Protein AF-A0A059F5U5-F1 (afdb_monomer)

Foldseek 3Di:
DDDLVNCVVVLVLVVQCVDPDHALVSVLVSCVSVVVLVVSCVSDDCQDPSNLVSCVSVVVLVVSLVRLVVDDLVDQSSLQSNLSSCVQQQNLQSSLVSLVPHDDDLVSLLSNLLSLLLLLLLQPQPDDPPDRHDPPVPDDRPPRDDCPVPDHPDPVSVLSSQVSNLSNCLAPLVSSLVSLVVCCVPDDPPSVLLNCQQVVVLVPHDLVPDDPLVNQQSCVQVVNDLDRPDSSDDHHQSDDDDRDDRQQGPNVLSVLCVVVVVVDDSVQFPSDSVSSNLSSLVSQLVCVVVVHDHDCVLCDDPDDDPSVVVNVQSPDDDPSVVVVVVVVVVVSVVVVD

Nearest PDB structures (foldseek):
  6q6h-assembly1_P  TM=3.444E-01  e=2.320E-01  Homo sapiens
  9gaw-assembly1_J  TM=3.818E-01  e=3.535E-01  Homo sapiens
  4rg9-assembly1_B  TM=3.472E-01  e=5.164E-01  Homo sapiens
  8xup-assembly1_B  TM=3.384E-01  e=8.207E-01  Escherichia coli K-12
  9gaw-assembly1_P  TM=3.984E-01  e=2.559E+00  Homo sapiens

Radius of gyration: 25.48 Å; Cα contacts (8 Å, |Δi|>4): 367; chains: 1; bounding box: 69×41×72 Å

Solvent-accessible surface area (backbone atoms only — not comparable to full-atom values): 19712 Å² total; per-residue (Å²): 131,86,50,74,67,55,32,61,75,67,67,35,38,69,63,56,67,68,47,90,87,60,57,45,64,59,46,18,52,28,26,48,77,70,66,39,41,81,63,16,60,80,36,40,59,88,91,39,70,66,40,22,50,38,30,43,74,71,67,38,37,72,61,16,50,65,47,49,71,75,48,71,71,86,40,51,73,48,23,45,53,49,14,53,40,29,44,79,67,16,29,19,59,61,15,34,63,38,44,73,73,34,92,78,45,67,72,50,50,30,52,42,33,36,23,48,15,51,30,51,32,38,64,71,45,91,70,73,68,82,92,49,65,43,59,59,93,85,59,78,81,69,89,74,84,86,61,92,83,63,85,60,90,47,67,67,54,47,50,48,26,55,52,30,45,48,48,42,32,55,78,37,45,67,62,31,51,56,50,38,57,60,48,40,77,82,36,77,54,74,45,34,43,49,44,29,53,54,74,64,44,57,89,78,42,69,67,87,81,44,51,74,70,52,46,54,35,49,36,34,70,70,69,75,40,94,74,66,99,58,87,84,55,79,57,46,55,52,47,80,89,61,101,82,62,85,60,42,30,56,67,58,51,52,48,57,37,58,81,63,68,64,80,74,63,80,88,78,59,64,92,46,80,63,49,35,43,50,53,34,49,50,54,38,50,52,28,47,76,70,74,40,92,55,67,64,66,77,75,61,67,96,67,93,46,76,63,46,58,53,49,58,69,68,69,56,75,78,74,57,49,68,57,50,60,52,54,56,57,52,56,55,56,62,70,75,104

Sequence (337 aa):
MSTLQELIKNEQHEKILELESVSDTHKCIALIKLKKYTNALKYCEPISYEAAYILYSLKKYKQALKLVNQLDNSLDKVKTLKSQILYYLGRYNEAYTFLRECNITDEHVVNLTAMKSLAELAHSTLKQIGTKFTVNKKDEMTKFKDFEGNKFEDKELEEEYFYNDSFRLLSDEKKYVDYLKHLSLKYHGIIQDQLNNVLGNFESINEETLSKSKKVTLSFNKNEAIDLKNKTHFQKGIIKKNDKYWPNNEYYCFKTAQERNYNIQSEIIPSDSNNLKLLNAFINLKRMFNNEKFTRKYFNHAGGTFLWEIVQILSLKESEFKKESIKIRELLKKIIN

Mean predicted aligned error: 14.26 Å

Secondary structure (DSSP, 8-state):
---HHHHHHTT-HHHHHH-SS--HHHHHHHHHHTT-HHHHGGGS-SSSHHHHHHHHHTT-HHHHHHHHTTS-TTSHHHHHHHHHHHHHTT-HHHHHHHHTTS---HHHHHHHHHHHHHHHHHHH-SS-STTT----TTSPPP-PPP-TT---S-HHHHHHHHHHHGGGGTT-HHHHHHHHHHHHTT--SHHHHHHHHHHT-GGGS-GGGS-HHHHHHHHHHTT--S--S-TTS--TT-----TT---S-HHHHHHHHHHTT----GGGS-S-HHHHHHHHHHHHHHHHHTT----GGGG--SS--THHHHHHHTSS-TTSHHHHHHHHHHHHHTT--

InterPro domains:
  IPR011990 Tetratricopeptide-like helical domain superfamily [G3DSA:1.25.40.10] (1-124)
  IPR011990 Tetratricopeptide-like helical domain superfamily [SSF48452] (29-113)
  IPR026270 Signal recognition particle, SRP72 subunit [PTHR14094] (2-183)
  IPR031545 Signal recognition particle subunit SRP72, TPR-like repeat [PF17004] (9-118)

Organism: NCBI:txid1288291

pLDDT: mean 73.06, std 21.2, range [30.31, 97.31]

Structure (mmCIF, N/CA/C/O backbone):
data_AF-A0A059F5U5-F1
#
_entry.id   AF-A0A059F5U5-F1
#
loop_
_atom_site.group_PDB
_atom_site.id
_atom_site.type_symbol
_atom_site.label_atom_id
_atom_site.label_alt_id
_atom_site.label_comp_id
_atom_site.label_asym_id
_atom_site.label_entity_id
_atom_site.label_seq_id
_atom_site.pdbx_PDB_ins_code
_atom_site.Cartn_x
_atom_site.Cartn_y
_atom_site.Cartn_z
_atom_site.occupancy
_atom_site.B_iso_or_equiv
_atom_site.auth_seq_id
_atom_site.auth_comp_id
_atom_site.auth_asym_id
_atom_site.auth_atom_id
_atom_site.pdbx_PDB_model_num
ATOM 1 N N . MET A 1 1 ? 18.427 14.688 -38.480 1.00 57.84 1 MET A N 1
ATOM 2 C CA . MET A 1 1 ? 17.632 13.659 -37.776 1.00 57.84 1 MET A CA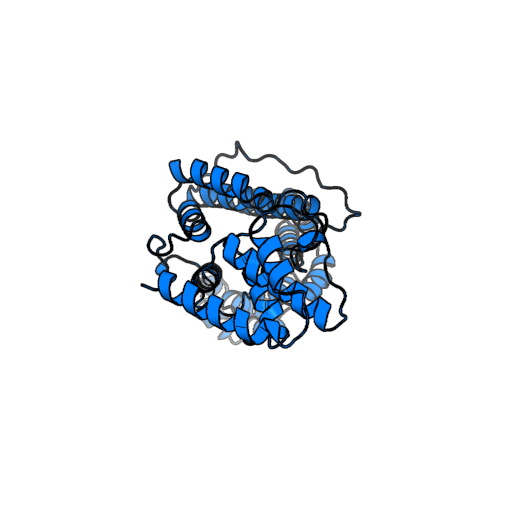 1
ATOM 3 C C . MET A 1 1 ? 18.198 13.529 -36.376 1.00 57.84 1 MET A C 1
ATOM 5 O O . MET A 1 1 ? 19.412 13.405 -36.276 1.00 57.84 1 MET A O 1
ATOM 9 N N . SER A 1 2 ? 17.375 13.615 -35.327 1.00 68.56 2 SER A N 1
ATOM 10 C CA . SER A 1 2 ? 17.858 13.371 -33.961 1.00 68.56 2 SER A CA 1
ATOM 11 C C . SER A 1 2 ? 18.268 11.912 -33.811 1.00 68.56 2 SER A C 1
ATOM 13 O O . SER A 1 2 ? 17.557 11.018 -34.271 1.00 68.56 2 SER A O 1
ATOM 15 N N . THR A 1 3 ? 19.421 11.666 -33.199 1.00 85.88 3 THR A N 1
ATOM 16 C CA . THR A 1 3 ? 19.903 10.297 -32.975 1.00 85.88 3 THR A CA 1
ATOM 17 C C . THR A 1 3 ? 19.079 9.617 -31.874 1.00 85.88 3 THR A C 1
ATOM 19 O O . THR A 1 3 ? 18.534 10.282 -30.993 1.00 85.88 3 THR A O 1
ATOM 22 N N . LEU A 1 4 ? 18.988 8.281 -31.876 1.00 86.94 4 LEU A N 1
ATOM 23 C CA . LEU A 1 4 ? 18.282 7.530 -30.822 1.00 86.94 4 LEU A CA 1
ATOM 24 C C . LEU A 1 4 ? 18.770 7.922 -29.413 1.00 86.94 4 LEU A C 1
ATOM 26 O O . LEU A 1 4 ? 17.968 8.045 -28.491 1.00 86.94 4 LEU A O 1
ATOM 30 N N . GLN A 1 5 ? 20.072 8.171 -29.258 1.00 87.19 5 GLN A N 1
ATOM 31 C CA . GLN A 1 5 ? 20.672 8.594 -27.991 1.00 87.19 5 GLN A CA 1
ATOM 32 C C . GLN A 1 5 ? 20.167 9.967 -27.527 1.00 87.19 5 GLN A C 1
ATOM 34 O O . GLN A 1 5 ? 19.875 10.136 -26.344 1.00 87.19 5 GLN A O 1
ATOM 39 N N . GLU A 1 6 ? 20.002 10.929 -28.439 1.00 90.06 6 GLU A N 1
ATOM 40 C CA . GLU A 1 6 ? 19.405 12.233 -28.121 1.00 90.06 6 GLU A CA 1
ATOM 41 C C . GLU A 1 6 ? 17.951 12.090 -27.676 1.00 90.06 6 GLU A C 1
ATOM 43 O O . GLU A 1 6 ? 17.544 12.709 -26.695 1.00 90.06 6 GLU A O 1
ATOM 48 N N . LEU A 1 7 ? 17.170 11.246 -28.357 1.00 90.25 7 LEU A N 1
ATOM 49 C CA . LEU A 1 7 ? 15.772 11.017 -27.989 1.00 90.25 7 LEU A CA 1
ATOM 50 C C . LEU A 1 7 ? 15.644 10.355 -26.612 1.00 90.25 7 LEU A C 1
ATOM 52 O O . LEU A 1 7 ? 14.764 10.734 -25.842 1.00 90.25 7 LEU A O 1
ATOM 56 N N . ILE A 1 8 ? 16.527 9.404 -26.282 1.00 89.06 8 ILE A N 1
ATOM 57 C CA . ILE A 1 8 ? 16.584 8.775 -24.953 1.00 89.06 8 ILE A CA 1
ATOM 58 C C . ILE A 1 8 ? 16.936 9.814 -23.889 1.00 89.06 8 ILE A C 1
ATOM 60 O O . ILE A 1 8 ? 16.247 9.899 -22.875 1.00 89.06 8 ILE A O 1
ATOM 64 N N . LYS A 1 9 ? 17.975 10.624 -24.129 1.00 91.00 9 LYS A N 1
ATOM 65 C CA . LYS A 1 9 ? 18.431 11.658 -23.191 1.00 91.00 9 LYS A CA 1
ATOM 66 C C . LYS A 1 9 ? 17.360 12.718 -22.926 1.00 91.00 9 LYS A C 1
ATOM 68 O O . LYS A 1 9 ? 17.243 13.193 -21.804 1.00 91.00 9 LYS A O 1
ATOM 73 N N . ASN A 1 10 ? 16.581 13.063 -23.948 1.00 91.81 10 ASN A N 1
ATOM 74 C CA . ASN A 1 10 ? 15.518 14.063 -23.867 1.00 91.81 10 ASN A CA 1
ATOM 75 C C . ASN A 1 10 ? 14.151 13.469 -23.475 1.00 91.81 10 ASN A C 1
ATOM 77 O O . ASN A 1 10 ? 13.142 14.158 -23.603 1.00 91.81 10 ASN A O 1
ATOM 81 N N . GLU A 1 11 ? 14.099 12.192 -23.076 1.00 89.75 11 GLU A N 1
ATOM 82 C CA . GLU A 1 11 ? 12.872 11.466 -22.706 1.00 89.75 11 GLU A CA 1
ATOM 83 C C . GLU A 1 11 ? 11.758 11.522 -23.776 1.00 89.75 11 GLU A C 1
ATOM 85 O O . GLU A 1 11 ? 10.563 11.430 -23.491 1.00 89.75 11 GLU A O 1
ATOM 90 N N . GLN A 1 12 ? 12.136 11.631 -25.055 1.00 92.31 12 GLN A N 1
ATOM 91 C CA . GLN A 1 12 ? 11.211 11.751 -26.188 1.00 92.31 12 GLN A CA 1
ATOM 92 C C . GLN A 1 12 ? 10.692 10.377 -26.633 1.00 92.31 12 GLN A C 1
ATOM 94 O O . GLN A 1 12 ? 10.888 9.945 -27.768 1.00 92.31 12 GLN A O 1
ATOM 99 N N . HIS A 1 13 ? 10.023 9.673 -25.719 1.00 93.38 13 HIS A N 1
ATOM 100 C CA . HIS A 1 13 ? 9.619 8.277 -25.896 1.00 93.38 13 HIS A CA 1
ATOM 101 C C . HIS A 1 13 ? 8.641 8.040 -27.053 1.00 93.38 13 HIS A C 1
ATOM 103 O O . HIS A 1 13 ? 8.685 6.973 -27.655 1.00 93.38 13 HIS A O 1
ATOM 109 N N . GLU A 1 14 ? 7.791 9.009 -27.402 1.00 93.12 14 GLU A N 1
ATOM 110 C CA . GLU A 1 14 ? 6.902 8.889 -28.569 1.00 93.12 14 GLU A CA 1
ATOM 111 C C . GLU A 1 14 ? 7.698 8.885 -29.876 1.00 93.12 14 GLU A C 1
ATOM 113 O O . GLU A 1 14 ? 7.535 7.975 -30.684 1.00 93.12 14 GLU A O 1
ATOM 118 N N . LYS A 1 15 ? 8.660 9.804 -30.016 1.00 91.25 15 LYS A N 1
ATOM 119 C CA . LYS A 1 15 ? 9.534 9.885 -31.195 1.00 91.25 15 LYS A CA 1
ATOM 120 C C . LYS A 1 15 ? 10.426 8.658 -31.354 1.00 91.25 15 LYS A C 1
ATOM 122 O O . LYS A 1 15 ? 10.722 8.260 -32.473 1.00 91.25 15 LYS A O 1
ATOM 127 N N . ILE A 1 16 ? 10.835 8.023 -30.250 1.00 90.38 16 ILE A N 1
ATOM 128 C CA . ILE A 1 16 ? 11.574 6.749 -30.306 1.00 90.38 16 ILE A CA 1
ATOM 129 C C . ILE A 1 16 ? 10.744 5.673 -31.020 1.00 90.38 16 ILE A C 1
ATOM 131 O O . ILE A 1 16 ? 11.310 4.874 -31.757 1.00 90.38 16 ILE A O 1
ATOM 135 N N . LEU A 1 17 ? 9.419 5.652 -30.831 1.00 90.88 17 LEU A N 1
ATOM 136 C CA . LEU A 1 17 ? 8.531 4.670 -31.467 1.00 90.88 17 LEU A CA 1
ATOM 137 C C . LEU A 1 17 ? 8.277 4.946 -32.954 1.00 90.88 17 LEU A C 1
ATOM 139 O O . LEU A 1 17 ? 7.855 4.034 -33.660 1.00 90.88 17 LEU A O 1
ATOM 143 N N . GLU A 1 18 ? 8.528 6.171 -33.412 1.00 90.31 18 GLU A N 1
ATOM 144 C CA . GLU A 1 18 ? 8.380 6.597 -34.810 1.00 90.31 18 GLU A CA 1
ATOM 145 C C . GLU A 1 18 ? 9.622 6.285 -35.660 1.00 90.31 18 GLU A C 1
ATOM 147 O O . GLU A 1 18 ? 9.562 6.347 -36.886 1.00 90.31 18 GLU A O 1
ATOM 152 N N . LEU A 1 19 ? 10.750 5.933 -35.034 1.00 88.06 19 LEU A N 1
ATOM 153 C CA . LEU A 1 19 ? 11.959 5.547 -35.756 1.00 88.06 19 LEU A CA 1
ATOM 154 C C . LEU A 1 19 ? 11.752 4.218 -36.495 1.00 88.06 19 LEU A C 1
ATOM 156 O O . LEU A 1 19 ? 11.435 3.196 -35.884 1.00 88.06 19 LEU A O 1
ATOM 160 N N . GLU A 1 20 ? 12.028 4.208 -37.802 1.00 80.50 20 GLU A N 1
ATOM 161 C CA . GLU A 1 20 ? 11.906 3.009 -38.647 1.00 80.50 20 GLU A CA 1
ATOM 162 C C . GLU A 1 20 ? 12.816 1.859 -38.179 1.00 80.50 20 GLU A C 1
ATOM 164 O O . GLU A 1 20 ? 12.447 0.689 -38.259 1.00 80.50 20 GLU A O 1
ATOM 169 N N . SER A 1 21 ? 13.997 2.189 -37.646 1.00 81.06 21 SER A N 1
ATOM 170 C CA . SER A 1 21 ? 15.057 1.234 -37.291 1.00 81.06 21 SER A CA 1
ATOM 171 C C . SER A 1 21 ? 15.437 1.323 -35.809 1.00 81.06 21 SER A C 1
ATOM 173 O O . SER A 1 21 ? 16.518 1.793 -35.458 1.00 81.06 21 SER A O 1
ATOM 175 N N . VAL A 1 22 ? 14.546 0.891 -34.915 1.00 87.94 22 VAL A N 1
ATOM 176 C CA . VAL A 1 22 ? 14.804 0.847 -33.464 1.00 87.94 22 VAL A CA 1
ATOM 177 C C . VAL A 1 22 ? 14.599 -0.566 -32.917 1.00 87.94 22 VAL A C 1
ATOM 179 O O . VAL A 1 22 ? 13.650 -1.254 -33.297 1.00 87.94 22 VAL A O 1
ATOM 182 N N . SER A 1 23 ? 15.503 -1.012 -32.039 1.00 89.38 23 SER A N 1
ATOM 183 C CA . SER A 1 23 ? 15.436 -2.362 -31.473 1.00 89.38 23 SER A CA 1
ATOM 184 C C . SER A 1 23 ? 14.222 -2.541 -30.561 1.00 89.38 23 SER A C 1
ATOM 186 O O . SER A 1 23 ? 13.742 -1.590 -29.934 1.00 89.38 23 SER A O 1
ATOM 188 N N . ASP A 1 24 ? 13.758 -3.783 -30.439 1.00 90.75 24 ASP A N 1
ATOM 189 C CA . ASP A 1 24 ? 12.597 -4.124 -29.615 1.00 90.75 24 ASP A CA 1
ATOM 190 C C . ASP A 1 24 ? 12.790 -3.741 -28.143 1.00 90.75 24 ASP A C 1
ATOM 192 O O . ASP A 1 24 ? 11.869 -3.212 -27.523 1.00 90.75 24 ASP A O 1
ATOM 196 N N . THR A 1 25 ? 14.009 -3.860 -27.608 1.00 90.06 25 THR A N 1
ATOM 197 C CA . THR A 1 25 ? 14.354 -3.405 -26.253 1.00 90.06 25 THR A CA 1
ATOM 198 C C . THR A 1 25 ? 14.040 -1.920 -26.051 1.00 90.06 25 THR A C 1
ATOM 200 O O . THR A 1 25 ? 13.385 -1.544 -25.078 1.00 90.06 25 THR A O 1
ATOM 203 N N . HIS A 1 26 ? 14.446 -1.058 -26.989 1.00 91.56 26 HIS A N 1
ATOM 204 C CA . HIS A 1 26 ? 14.193 0.381 -26.897 1.00 91.56 26 HIS A CA 1
ATOM 205 C C . HIS A 1 26 ? 12.706 0.709 -27.092 1.00 91.56 26 HIS A C 1
ATOM 207 O O . HIS A 1 26 ? 12.178 1.558 -26.368 1.00 91.56 26 HIS A O 1
ATOM 213 N N . LYS A 1 27 ? 11.999 -0.003 -27.987 1.00 92.88 27 LYS A N 1
ATOM 214 C CA . LYS A 1 27 ? 10.532 0.113 -28.125 1.00 92.88 27 LYS A CA 1
ATOM 215 C C . LYS A 1 27 ? 9.822 -0.268 -26.829 1.00 92.88 27 LYS A C 1
ATOM 217 O O . LYS A 1 27 ? 8.928 0.449 -26.381 1.00 92.88 27 LYS A O 1
ATOM 222 N N . CYS A 1 28 ? 10.233 -1.371 -26.207 1.00 94.94 28 CYS A N 1
ATOM 223 C CA . CYS A 1 28 ? 9.693 -1.849 -24.942 1.00 94.94 28 CYS A CA 1
ATOM 224 C C . CYS A 1 28 ? 9.868 -0.797 -23.840 1.00 94.94 28 CYS A C 1
ATOM 226 O O . CYS A 1 28 ? 8.887 -0.416 -23.199 1.00 94.94 28 CYS A O 1
ATOM 228 N N . ILE A 1 29 ? 11.083 -0.269 -23.662 1.00 93.56 29 ILE A N 1
ATOM 229 C CA . ILE A 1 29 ? 11.376 0.758 -22.651 1.00 93.56 29 ILE A CA 1
ATOM 230 C C . ILE A 1 29 ? 10.559 2.033 -22.903 1.00 93.56 29 ILE A C 1
ATOM 232 O O . ILE A 1 29 ? 9.936 2.551 -21.974 1.00 93.56 29 ILE A O 1
ATOM 236 N N . ALA A 1 30 ? 10.491 2.514 -24.148 1.00 94.00 30 ALA A N 1
ATOM 237 C CA . ALA A 1 30 ? 9.686 3.683 -24.503 1.00 94.00 30 ALA A CA 1
ATOM 238 C C . ALA A 1 30 ? 8.193 3.466 -24.187 1.00 94.00 30 ALA A C 1
ATOM 240 O O . ALA A 1 30 ? 7.554 4.314 -23.562 1.00 94.00 30 ALA A O 1
ATOM 241 N N . LEU A 1 31 ? 7.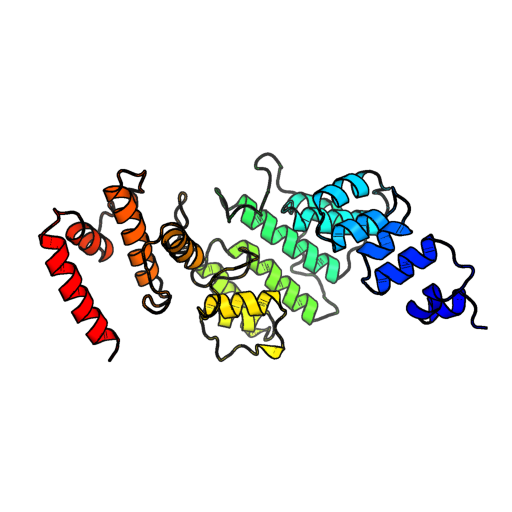638 2.297 -24.526 1.00 95.75 31 LEU A N 1
ATOM 242 C CA . LEU A 1 31 ? 6.249 1.949 -24.209 1.00 95.75 31 LEU A CA 1
ATOM 243 C C . LEU A 1 31 ? 5.994 1.839 -22.699 1.00 95.75 31 LEU A C 1
ATOM 245 O O . LEU A 1 31 ? 4.929 2.258 -22.242 1.00 95.75 31 LEU A O 1
ATOM 249 N N . ILE A 1 32 ? 6.949 1.319 -21.918 1.00 94.38 32 ILE A N 1
ATOM 250 C CA . ILE A 1 32 ? 6.876 1.296 -20.448 1.00 94.38 32 ILE A CA 1
ATOM 251 C C . ILE A 1 32 ? 6.802 2.722 -19.896 1.00 94.38 32 ILE A C 1
ATOM 253 O O . ILE A 1 32 ? 5.936 3.009 -19.068 1.00 94.38 32 ILE A O 1
ATOM 257 N N . LYS A 1 33 ? 7.671 3.622 -20.369 1.00 93.44 33 LYS A N 1
ATOM 258 C CA . LYS A 1 33 ? 7.713 5.024 -19.927 1.00 93.44 33 LYS A CA 1
ATOM 259 C C . LYS A 1 33 ? 6.433 5.783 -20.282 1.00 93.44 33 LYS A C 1
ATOM 261 O O . LYS A 1 33 ? 5.931 6.552 -19.468 1.00 93.44 33 LYS A O 1
ATOM 266 N N . LEU A 1 34 ? 5.826 5.460 -21.424 1.00 93.69 34 LEU A N 1
ATOM 267 C CA . LEU A 1 34 ? 4.503 5.949 -21.830 1.00 93.69 34 LEU A CA 1
ATOM 268 C C . LEU A 1 34 ? 3.330 5.240 -21.124 1.00 93.69 34 LEU A C 1
ATOM 270 O O . LEU A 1 34 ? 2.173 5.486 -21.461 1.00 93.69 34 LEU A O 1
ATOM 274 N N . LYS A 1 35 ? 3.597 4.334 -20.172 1.00 94.44 35 LYS A N 1
ATOM 275 C CA . LYS A 1 35 ? 2.595 3.530 -19.443 1.00 94.44 35 LYS A CA 1
ATOM 276 C C . LYS A 1 35 ? 1.709 2.663 -20.358 1.00 94.44 35 LYS A C 1
ATOM 278 O O . LYS A 1 35 ? 0.638 2.207 -19.957 1.00 94.44 35 LYS A O 1
ATOM 283 N N . LYS A 1 36 ? 2.164 2.367 -21.583 1.00 95.75 36 LYS A N 1
ATOM 284 C CA . LYS A 1 36 ? 1.494 1.509 -22.581 1.00 95.75 36 LYS A CA 1
ATOM 285 C C . LYS A 1 36 ? 1.890 0.036 -22.387 1.00 95.75 36 LYS A C 1
ATOM 287 O O . LYS A 1 36 ? 2.363 -0.631 -23.306 1.00 95.75 36 LYS A O 1
ATOM 292 N N . TYR A 1 37 ? 1.679 -0.487 -21.179 1.00 94.38 37 TYR A N 1
ATOM 293 C CA . TYR A 1 37 ? 2.187 -1.789 -20.718 1.00 94.38 37 TYR A CA 1
ATOM 294 C C . TYR A 1 37 ? 1.769 -2.993 -21.580 1.00 94.38 37 TYR A C 1
ATOM 296 O O . TYR A 1 37 ? 2.591 -3.854 -21.880 1.00 94.38 37 TYR A O 1
ATOM 304 N N . THR A 1 38 ? 0.511 -3.052 -22.028 1.00 94.44 38 THR A N 1
ATOM 305 C CA . THR A 1 38 ? 0.027 -4.153 -22.884 1.00 94.44 38 THR A CA 1
ATOM 306 C C . THR A 1 38 ? 0.741 -4.183 -24.237 1.00 94.44 38 THR A C 1
ATOM 308 O O . THR A 1 38 ? 0.993 -5.258 -24.774 1.00 94.44 38 THR A O 1
ATOM 311 N N . ASN A 1 39 ? 1.103 -3.015 -24.777 1.00 94.06 39 ASN A N 1
ATOM 312 C CA . ASN A 1 39 ? 1.863 -2.925 -26.022 1.00 94.06 39 ASN A CA 1
ATOM 313 C C . ASN A 1 39 ? 3.337 -3.263 -25.794 1.00 94.06 39 ASN A C 1
ATOM 315 O O . ASN A 1 39 ? 3.928 -3.936 -26.631 1.00 94.06 39 ASN A O 1
ATOM 319 N N . ALA A 1 40 ? 3.907 -2.846 -24.657 1.00 94.81 40 ALA A N 1
ATOM 320 C CA . ALA A 1 40 ? 5.297 -3.134 -24.309 1.00 94.81 40 ALA A CA 1
ATOM 321 C C . ALA A 1 40 ? 5.592 -4.643 -24.273 1.00 94.81 40 ALA A C 1
ATOM 323 O O . ALA A 1 40 ? 6.637 -5.061 -24.756 1.00 94.81 40 ALA A O 1
ATOM 324 N N . LEU A 1 41 ? 4.644 -5.469 -23.801 1.00 92.06 41 LEU A N 1
ATOM 325 C CA . LEU A 1 41 ? 4.792 -6.934 -23.767 1.00 92.06 41 LEU A CA 1
ATOM 326 C C . LEU A 1 41 ? 5.125 -7.562 -25.126 1.00 92.06 41 LEU A C 1
ATOM 328 O O . LEU A 1 41 ? 5.753 -8.612 -25.150 1.00 92.06 41 LEU A O 1
ATOM 332 N N . LYS A 1 42 ? 4.712 -6.945 -26.240 1.00 92.75 42 LYS A N 1
ATOM 333 C CA . LYS A 1 42 ? 4.967 -7.473 -27.591 1.00 92.75 42 LYS A CA 1
ATOM 334 C C . LYS A 1 42 ? 6.439 -7.388 -27.997 1.00 92.75 42 LYS A C 1
ATOM 336 O O . LYS A 1 42 ? 6.860 -8.145 -28.858 1.00 92.75 42 LYS A O 1
ATOM 341 N N . TYR A 1 43 ? 7.181 -6.466 -27.388 1.00 93.62 43 TYR A N 1
ATOM 342 C CA . TYR A 1 43 ? 8.579 -6.158 -27.705 1.00 93.62 43 TYR A CA 1
ATOM 343 C C . TYR A 1 43 ? 9.528 -6.536 -26.562 1.00 93.62 43 TYR A C 1
ATOM 345 O O . TYR A 1 43 ? 10.707 -6.202 -26.584 1.00 93.62 43 TYR A O 1
ATOM 353 N N . CYS A 1 44 ? 8.999 -7.159 -25.510 1.00 93.25 44 CYS A N 1
ATOM 354 C CA . CYS A 1 44 ? 9.745 -7.445 -24.301 1.00 93.25 44 CYS A CA 1
ATOM 355 C C . CYS A 1 44 ? 10.357 -8.844 -24.363 1.00 93.25 44 CYS A C 1
ATOM 357 O O . CYS A 1 44 ? 9.679 -9.807 -24.723 1.00 93.25 44 CYS A O 1
ATOM 359 N N . GLU A 1 45 ? 11.618 -8.972 -23.953 1.00 92.50 45 GLU A N 1
ATOM 360 C CA . GLU A 1 45 ? 12.252 -10.278 -23.802 1.00 92.50 45 GLU A CA 1
ATOM 361 C C . GLU A 1 45 ? 11.531 -11.109 -22.723 1.00 92.50 45 GLU A C 1
ATOM 363 O O . GLU A 1 45 ? 11.276 -10.588 -21.629 1.00 92.50 45 GLU A O 1
ATOM 368 N N . PRO A 1 46 ? 11.217 -12.399 -22.976 1.00 89.12 46 PRO A N 1
ATOM 369 C CA . PRO A 1 46 ? 10.363 -13.193 -22.090 1.00 89.12 46 PRO A CA 1
ATOM 370 C C . PRO A 1 46 ? 10.842 -13.313 -20.638 1.00 89.12 46 PRO A C 1
ATOM 372 O O . PRO A 1 46 ? 10.008 -13.338 -19.733 1.00 89.12 46 PRO A O 1
ATOM 375 N N . ILE A 1 47 ? 12.158 -13.391 -20.406 1.00 93.44 47 ILE A N 1
ATOM 376 C CA . ILE A 1 47 ? 12.775 -13.502 -19.074 1.00 93.44 47 ILE A CA 1
ATOM 377 C C . ILE A 1 47 ? 13.659 -12.278 -18.839 1.00 93.44 47 ILE A C 1
ATOM 379 O O . ILE A 1 47 ? 14.878 -12.334 -18.948 1.00 93.44 47 ILE A O 1
ATOM 383 N N . SER A 1 48 ? 13.015 -11.154 -18.535 1.00 95.00 48 SER A N 1
ATOM 384 C CA . SER A 1 48 ? 13.674 -9.866 -18.314 1.00 95.00 48 SER A CA 1
ATOM 385 C C . SER A 1 48 ? 13.075 -9.116 -17.125 1.00 95.00 48 SER A C 1
ATOM 387 O O . SER A 1 48 ? 11.971 -9.416 -16.649 1.00 95.00 48 SER A O 1
ATOM 389 N N . TYR A 1 49 ? 13.809 -8.109 -16.648 1.00 95.94 49 TYR A N 1
ATOM 390 C CA . TYR A 1 49 ? 13.316 -7.182 -15.631 1.00 95.94 49 TYR A CA 1
ATOM 391 C C . TYR A 1 49 ? 12.068 -6.441 -16.125 1.00 95.94 49 TYR A C 1
ATOM 393 O O . TYR A 1 49 ? 11.072 -6.348 -15.409 1.00 95.94 49 TYR A O 1
ATOM 401 N N . GLU A 1 50 ? 12.101 -5.972 -17.370 1.00 96.44 50 GLU A N 1
ATOM 402 C CA . GLU A 1 50 ? 11.029 -5.249 -18.042 1.00 96.44 50 GLU A CA 1
ATOM 403 C C . GLU A 1 50 ? 9.754 -6.093 -18.091 1.00 96.44 50 GLU A C 1
ATOM 405 O O . GLU A 1 50 ? 8.685 -5.600 -17.731 1.00 96.44 50 GLU A O 1
ATOM 410 N N . ALA A 1 51 ? 9.852 -7.381 -18.433 1.00 96.62 51 ALA A N 1
ATOM 411 C CA . ALA A 1 51 ? 8.701 -8.279 -18.464 1.00 96.62 51 ALA A CA 1
ATOM 412 C C . ALA A 1 51 ? 8.078 -8.436 -17.068 1.00 96.62 51 ALA A C 1
ATOM 414 O O . ALA A 1 51 ? 6.854 -8.345 -16.913 1.00 96.62 51 ALA A O 1
ATOM 415 N N . ALA A 1 52 ? 8.904 -8.605 -16.030 1.00 96.88 52 ALA A N 1
ATOM 416 C CA . ALA A 1 52 ? 8.428 -8.701 -14.650 1.00 96.88 52 ALA A CA 1
ATOM 417 C C . ALA A 1 52 ? 7.776 -7.387 -14.187 1.00 96.88 52 ALA A C 1
ATOM 419 O O . ALA A 1 52 ? 6.696 -7.408 -13.587 1.00 96.88 52 ALA A O 1
ATOM 420 N N . TYR A 1 53 ? 8.383 -6.248 -14.523 1.00 97.00 53 TYR A N 1
ATOM 421 C CA . TYR A 1 53 ? 7.878 -4.914 -14.207 1.00 97.00 53 TYR A CA 1
ATOM 422 C C . TYR A 1 53 ? 6.554 -4.604 -14.921 1.00 97.00 53 TYR A C 1
ATOM 424 O O . TYR A 1 53 ? 5.624 -4.056 -14.319 1.00 97.00 53 TYR A O 1
ATOM 432 N N . ILE A 1 54 ? 6.418 -4.999 -16.189 1.00 97.25 54 ILE A N 1
ATOM 433 C CA . ILE A 1 54 ? 5.178 -4.852 -16.952 1.00 97.25 54 ILE A CA 1
ATOM 434 C C . ILE A 1 54 ? 4.061 -5.699 -16.326 1.00 97.25 54 ILE A C 1
ATOM 436 O O . ILE A 1 54 ? 2.958 -5.195 -16.101 1.00 97.25 54 ILE A O 1
ATOM 440 N N . LEU A 1 55 ? 4.331 -6.968 -15.995 1.00 96.62 55 LEU A N 1
ATOM 441 C CA . LEU A 1 55 ? 3.355 -7.836 -15.325 1.00 96.62 55 LEU A CA 1
ATOM 442 C C . LEU A 1 55 ? 2.922 -7.260 -13.970 1.00 96.62 55 LEU A C 1
ATOM 444 O O . LEU A 1 55 ? 1.730 -7.277 -13.647 1.00 96.62 55 LEU A O 1
ATOM 448 N N . TYR A 1 56 ? 3.867 -6.719 -13.200 1.00 96.00 56 TYR A N 1
ATOM 449 C CA . TYR A 1 56 ? 3.598 -6.002 -11.955 1.00 96.00 56 TYR A CA 1
ATOM 450 C C . TYR A 1 56 ? 2.686 -4.783 -12.179 1.00 96.00 56 TYR A C 1
ATOM 452 O O . TYR A 1 56 ? 1.658 -4.659 -11.511 1.00 96.00 56 TYR A O 1
ATOM 460 N N . SER A 1 57 ? 2.992 -3.944 -13.172 1.00 93.81 57 SER A N 1
ATOM 461 C CA . SER A 1 57 ? 2.214 -2.741 -13.517 1.00 93.81 57 SER A CA 1
ATOM 462 C C . SER A 1 57 ? 0.790 -3.071 -13.983 1.00 93.81 57 SER A C 1
ATOM 464 O O . SER A 1 57 ? -0.159 -2.342 -13.697 1.00 93.81 57 SER A O 1
ATOM 466 N N . LEU A 1 58 ? 0.610 -4.227 -14.628 1.00 92.31 58 LEU A N 1
ATOM 467 C CA . LEU A 1 58 ? -0.692 -4.789 -15.004 1.00 92.31 58 LEU A CA 1
ATOM 468 C C . LEU A 1 58 ? -1.409 -5.512 -13.847 1.00 92.31 58 LEU A C 1
ATOM 470 O O . LEU A 1 58 ? -2.430 -6.164 -14.069 1.00 92.31 58 LEU A O 1
ATOM 474 N N . LYS A 1 59 ? -0.893 -5.420 -12.613 1.00 91.19 59 LYS A N 1
ATOM 475 C CA . LYS A 1 59 ? -1.424 -6.064 -11.397 1.00 91.19 59 LYS A CA 1
ATOM 476 C C . LYS A 1 59 ? -1.463 -7.598 -11.463 1.00 91.19 59 LYS A C 1
ATOM 478 O O . LYS A 1 59 ? -2.171 -8.245 -10.689 1.00 91.19 59 LYS A O 1
ATOM 483 N N . LYS A 1 60 ? -0.672 -8.218 -12.348 1.00 93.75 60 LYS A N 1
ATOM 484 C CA . LYS A 1 60 ? -0.524 -9.680 -12.480 1.00 93.75 60 LYS A CA 1
ATOM 485 C C . LYS A 1 60 ? 0.552 -10.209 -11.522 1.00 93.75 60 LYS A C 1
ATOM 487 O O . LYS A 1 60 ? 1.479 -10.910 -11.926 1.00 93.75 60 LYS A O 1
ATOM 492 N N . TYR A 1 61 ? 0.421 -9.896 -10.232 1.00 92.12 61 TYR A N 1
ATOM 493 C CA . TYR A 1 61 ? 1.486 -10.067 -9.232 1.00 92.12 61 TYR A CA 1
ATOM 494 C C . TYR A 1 61 ? 2.021 -11.502 -9.098 1.00 92.12 61 TYR A C 1
ATOM 496 O O . TYR A 1 61 ? 3.223 -11.693 -8.960 1.00 92.12 61 TYR A O 1
ATOM 504 N N . LYS A 1 62 ? 1.167 -12.532 -9.201 1.00 93.44 62 LYS A N 1
ATOM 505 C CA . LYS A 1 62 ? 1.616 -13.940 -9.147 1.00 93.44 62 LYS A CA 1
ATOM 506 C C . LYS A 1 62 ? 2.515 -14.319 -10.330 1.00 93.44 62 LYS A C 1
ATOM 508 O O . LYS A 1 62 ? 3.484 -15.051 -10.153 1.00 93.44 62 LYS A O 1
ATOM 513 N N . GLN A 1 63 ? 2.197 -13.824 -11.528 1.00 96.00 63 GLN A N 1
ATOM 514 C CA . GLN A 1 63 ? 3.003 -14.066 -12.729 1.00 96.00 63 GLN A CA 1
ATOM 515 C C . GLN A 1 63 ? 4.314 -13.280 -12.656 1.00 96.00 63 GLN A C 1
ATOM 517 O O . GLN A 1 63 ? 5.373 -13.847 -12.906 1.00 96.00 63 GLN A O 1
ATOM 522 N N . ALA A 1 64 ? 4.246 -12.017 -12.221 1.00 97.25 64 ALA A N 1
ATOM 523 C CA . ALA A 1 64 ? 5.425 -11.192 -11.975 1.00 97.25 64 ALA A CA 1
ATOM 524 C C . ALA A 1 64 ? 6.377 -11.854 -10.963 1.00 97.25 64 ALA A C 1
ATOM 526 O O . ALA A 1 64 ? 7.576 -11.909 -11.207 1.00 97.25 64 ALA A O 1
ATOM 527 N N . LEU A 1 65 ? 5.848 -12.439 -9.878 1.00 95.81 65 LEU A N 1
ATOM 528 C CA . LEU A 1 65 ? 6.653 -13.150 -8.882 1.00 95.81 65 LEU A CA 1
ATOM 529 C C . LEU A 1 65 ? 7.358 -14.384 -9.468 1.00 95.81 65 LEU A C 1
ATOM 531 O O . LEU A 1 65 ? 8.531 -14.617 -9.188 1.00 95.81 65 LEU A O 1
ATOM 535 N N . LYS A 1 66 ? 6.658 -15.179 -10.291 1.00 97.19 66 LYS A N 1
ATOM 536 C CA . LYS A 1 66 ? 7.265 -16.340 -10.966 1.00 97.19 66 LYS A CA 1
ATOM 537 C C . LYS A 1 66 ? 8.443 -15.914 -11.844 1.00 97.19 66 LYS A C 1
ATOM 539 O O . LYS A 1 66 ? 9.431 -16.640 -11.921 1.00 97.19 66 LYS A O 1
ATOM 544 N N . LEU A 1 67 ? 8.319 -14.766 -12.505 1.00 96.94 67 LEU A N 1
ATOM 545 C CA . LEU A 1 67 ? 9.336 -14.263 -13.415 1.00 96.94 67 LEU A CA 1
ATOM 546 C C . LEU A 1 67 ? 10.514 -13.619 -12.680 1.00 96.94 67 LEU A C 1
ATOM 548 O O . LEU A 1 67 ? 11.652 -13.981 -12.942 1.00 96.94 67 LEU A O 1
ATOM 552 N N . VAL A 1 68 ? 10.252 -12.739 -11.708 1.00 97.19 68 VAL A N 1
ATOM 553 C CA . VAL A 1 68 ? 11.308 -12.052 -10.942 1.00 97.19 68 VAL A CA 1
ATOM 554 C C . VAL A 1 68 ? 12.191 -13.038 -10.168 1.00 97.19 68 VAL A C 1
ATOM 556 O O . VAL A 1 68 ? 13.373 -12.788 -9.982 1.00 97.19 68 VAL A O 1
ATOM 559 N N . ASN A 1 69 ? 11.652 -14.197 -9.771 1.00 96.50 69 ASN A N 1
ATOM 560 C CA . ASN A 1 69 ? 12.424 -15.262 -9.124 1.00 96.50 69 ASN A CA 1
ATOM 561 C C . ASN A 1 69 ? 13.453 -15.945 -10.039 1.00 96.50 69 ASN A C 1
ATOM 563 O O . ASN A 1 69 ? 14.314 -16.649 -9.522 1.00 96.50 69 ASN A O 1
ATOM 567 N N . GLN A 1 70 ? 13.355 -15.767 -11.359 1.00 96.62 70 GLN A N 1
ATOM 568 C CA . GLN A 1 70 ? 14.323 -16.279 -12.336 1.00 96.62 70 GLN A CA 1
ATOM 569 C C . GLN A 1 70 ? 15.421 -15.256 -12.660 1.00 96.62 70 GLN A C 1
ATOM 571 O O . GLN A 1 70 ? 16.357 -15.582 -13.381 1.00 96.62 70 GLN A O 1
ATOM 576 N N . LEU A 1 71 ? 15.297 -14.023 -12.162 1.00 96.25 71 LEU A N 1
ATOM 577 C CA . LEU A 1 71 ? 16.267 -12.957 -12.385 1.00 96.25 71 LEU A CA 1
ATOM 578 C C . LEU A 1 71 ? 17.363 -12.980 -11.313 1.00 96.25 71 LEU A C 1
ATOM 580 O O . LEU A 1 71 ? 17.189 -13.542 -10.228 1.00 96.25 71 LEU A O 1
ATOM 584 N N . ASP A 1 72 ? 18.478 -12.318 -11.614 1.00 93.00 72 ASP A N 1
ATOM 585 C CA . ASP A 1 72 ? 19.583 -12.151 -10.676 1.00 93.00 72 ASP A CA 1
ATOM 586 C C . ASP A 1 72 ? 19.160 -11.300 -9.464 1.00 93.00 72 ASP A C 1
ATOM 588 O O . ASP A 1 72 ? 18.988 -10.082 -9.553 1.00 93.00 72 ASP A O 1
ATOM 592 N N . ASN A 1 73 ? 18.999 -11.962 -8.315 1.00 89.25 73 ASN A N 1
ATOM 593 C CA . ASN A 1 73 ? 18.626 -11.329 -7.051 1.00 89.25 73 ASN A CA 1
ATOM 594 C C . ASN A 1 73 ? 19.793 -10.576 -6.388 1.00 89.25 73 ASN A C 1
ATOM 596 O O . ASN A 1 73 ? 19.590 -10.037 -5.305 1.00 89.25 73 ASN A O 1
ATOM 600 N N . SER A 1 74 ? 20.991 -10.525 -6.982 1.00 89.81 74 SER A N 1
ATOM 601 C CA . SER A 1 74 ? 22.079 -9.666 -6.494 1.00 89.81 74 SER A CA 1
ATOM 602 C C . SER A 1 74 ? 21.835 -8.180 -6.790 1.00 89.81 74 SER A C 1
ATOM 604 O O . SER A 1 74 ? 22.328 -7.318 -6.067 1.00 89.81 74 SER A O 1
ATOM 606 N N . LEU A 1 75 ? 21.028 -7.875 -7.813 1.00 93.31 75 LEU A N 1
ATOM 607 C CA . LEU A 1 75 ? 20.760 -6.513 -8.268 1.00 93.31 75 LEU A CA 1
ATOM 608 C C . LEU A 1 75 ? 19.669 -5.830 -7.426 1.00 93.31 75 LEU A C 1
ATOM 610 O O . LEU A 1 75 ? 18.530 -6.303 -7.388 1.00 93.31 75 LEU A O 1
ATOM 614 N N . ASP A 1 76 ? 19.964 -4.651 -6.865 1.00 93.88 76 ASP A N 1
ATOM 615 C CA . ASP A 1 76 ? 19.012 -3.856 -6.062 1.00 93.88 76 ASP A CA 1
ATOM 616 C C . ASP A 1 76 ? 17.676 -3.634 -6.784 1.00 93.88 76 ASP A C 1
ATOM 618 O O . ASP A 1 76 ? 16.613 -3.868 -6.215 1.00 93.88 76 ASP A O 1
ATOM 622 N N . LYS A 1 77 ? 17.692 -3.297 -8.084 1.00 94.19 77 LYS A N 1
ATOM 623 C CA . LYS A 1 77 ? 16.453 -3.104 -8.865 1.00 94.19 77 LYS A CA 1
ATOM 624 C C . LYS A 1 77 ? 15.545 -4.342 -8.866 1.00 94.19 77 LYS A C 1
ATOM 626 O O . LYS A 1 77 ? 14.320 -4.207 -8.852 1.00 94.19 77 LYS A O 1
ATOM 631 N N . VAL A 1 78 ? 16.131 -5.543 -8.878 1.00 96.38 78 VAL A N 1
ATOM 632 C CA . VAL A 1 78 ? 15.400 -6.819 -8.859 1.00 96.38 78 VAL A CA 1
ATOM 633 C C . VAL A 1 78 ? 14.854 -7.078 -7.457 1.00 96.38 78 VAL A C 1
ATOM 635 O O . VAL A 1 78 ? 13.673 -7.406 -7.328 1.00 96.38 78 VAL A O 1
ATOM 638 N N . LYS A 1 79 ? 15.660 -6.856 -6.408 1.00 95.88 79 LYS A N 1
ATOM 639 C CA . LYS A 1 79 ? 15.221 -6.963 -5.007 1.00 95.88 79 LYS A CA 1
ATOM 640 C C . LYS A 1 79 ? 14.077 -6.000 -4.689 1.00 95.88 79 LYS A C 1
ATOM 642 O O . LYS A 1 79 ? 13.067 -6.431 -4.132 1.00 95.88 79 LYS A O 1
ATOM 647 N N . THR A 1 80 ? 14.177 -4.739 -5.110 1.00 95.56 80 THR A N 1
ATOM 648 C CA . THR A 1 80 ? 13.128 -3.727 -4.929 1.00 95.56 80 THR A CA 1
ATOM 649 C C . THR A 1 80 ? 11.837 -4.134 -5.634 1.00 95.56 80 THR A C 1
ATOM 651 O O . THR A 1 80 ? 10.778 -4.150 -5.005 1.00 95.56 80 THR A O 1
ATOM 654 N N . LEU A 1 81 ? 11.897 -4.556 -6.905 1.00 96.50 81 LEU A N 1
ATOM 655 C CA . LEU A 1 81 ? 10.707 -5.023 -7.629 1.00 96.50 81 LEU A CA 1
ATOM 656 C C . LEU A 1 81 ? 10.089 -6.263 -6.966 1.00 96.50 81 LEU A C 1
ATOM 658 O O . LEU A 1 81 ? 8.869 -6.353 -6.811 1.00 96.50 81 LEU A O 1
ATOM 662 N N . LYS A 1 82 ? 10.918 -7.218 -6.538 1.00 97.31 82 LYS A N 1
ATOM 663 C CA . LYS A 1 82 ? 10.462 -8.414 -5.826 1.00 97.31 82 LYS A CA 1
ATOM 664 C C . LYS A 1 82 ? 9.780 -8.056 -4.508 1.00 97.31 82 LYS A C 1
ATOM 666 O O . LYS A 1 82 ? 8.701 -8.580 -4.233 1.00 97.31 82 LYS A O 1
ATOM 671 N N . SER A 1 83 ? 10.353 -7.133 -3.737 1.00 95.25 83 SER A N 1
ATOM 672 C CA . SER A 1 83 ? 9.756 -6.613 -2.507 1.00 95.25 83 SER A CA 1
ATOM 673 C C . SER A 1 83 ? 8.386 -5.975 -2.765 1.00 95.25 83 SER A C 1
ATOM 675 O O . SER A 1 83 ? 7.404 -6.343 -2.118 1.00 95.25 83 SER A O 1
ATOM 677 N N . GLN A 1 84 ? 8.271 -5.115 -3.781 1.00 92.81 84 GLN A N 1
ATOM 678 C CA . GLN A 1 84 ? 6.998 -4.510 -4.183 1.00 92.81 84 GLN A CA 1
ATOM 679 C C . GLN A 1 84 ? 5.959 -5.574 -4.567 1.00 92.81 84 GLN A C 1
ATOM 681 O O . GLN A 1 84 ? 4.823 -5.541 -4.094 1.00 92.81 84 GLN A O 1
ATOM 686 N N . ILE A 1 85 ? 6.333 -6.568 -5.378 1.00 93.69 85 ILE A N 1
ATOM 687 C CA . ILE A 1 85 ? 5.436 -7.672 -5.754 1.00 93.69 85 ILE A CA 1
ATOM 688 C C . ILE A 1 85 ? 4.952 -8.436 -4.511 1.00 93.69 85 ILE A C 1
ATOM 690 O O . ILE A 1 85 ? 3.756 -8.714 -4.388 1.00 93.69 85 ILE A O 1
ATOM 694 N N . LEU A 1 86 ? 5.857 -8.763 -3.584 1.00 89.94 86 LEU A N 1
ATOM 695 C CA . LEU A 1 86 ? 5.533 -9.458 -2.335 1.00 89.94 86 LEU A CA 1
ATOM 696 C C . LEU A 1 86 ? 4.599 -8.626 -1.446 1.00 89.94 86 LEU A C 1
ATOM 698 O O . LEU A 1 86 ? 3.641 -9.179 -0.902 1.00 89.94 86 LEU A O 1
ATOM 702 N N . TYR A 1 87 ? 4.811 -7.310 -1.367 1.00 87.62 87 TYR A N 1
ATOM 703 C CA . TYR A 1 87 ? 3.942 -6.380 -0.647 1.00 87.62 87 TYR A CA 1
ATOM 704 C C . TYR A 1 87 ? 2.498 -6.435 -1.165 1.00 87.62 87 TYR A C 1
ATOM 706 O O . TYR A 1 87 ? 1.566 -6.634 -0.385 1.00 87.62 87 TYR A O 1
ATOM 714 N N . TYR A 1 88 ? 2.290 -6.349 -2.485 1.00 84.31 88 TYR A N 1
ATOM 715 C CA . TYR A 1 88 ? 0.943 -6.424 -3.076 1.00 84.31 88 TYR A CA 1
ATOM 716 C C . TYR A 1 88 ? 0.297 -7.810 -2.972 1.00 84.31 88 TYR A C 1
ATOM 718 O O . TYR A 1 88 ? -0.929 -7.930 -3.044 1.00 84.31 88 TYR A O 1
ATOM 726 N N . LEU A 1 89 ? 1.104 -8.856 -2.790 1.00 80.81 89 LEU A N 1
ATOM 727 C CA . LEU A 1 89 ? 0.637 -10.203 -2.469 1.00 80.81 89 LEU A CA 1
ATOM 728 C C . LEU A 1 89 ? 0.354 -10.404 -0.975 1.00 80.81 89 LEU A C 1
ATOM 730 O O . LEU A 1 89 ? -0.115 -11.480 -0.610 1.00 80.81 89 LEU A O 1
ATOM 734 N N . GLY A 1 90 ? 0.618 -9.405 -0.126 1.00 75.94 90 GLY A N 1
ATOM 735 C CA . GLY A 1 90 ? 0.364 -9.487 1.309 1.00 75.94 90 GLY A CA 1
ATOM 736 C C . GLY A 1 90 ? 1.474 -10.123 2.138 1.00 75.94 90 GLY A C 1
ATOM 737 O O . GLY A 1 90 ? 1.259 -10.399 3.317 1.00 75.94 90 GLY A O 1
ATOM 738 N N . ARG A 1 91 ? 2.636 -10.403 1.536 1.00 83.56 91 ARG A N 1
ATOM 739 C CA . ARG A 1 91 ? 3.773 -11.110 2.149 1.00 83.56 91 ARG A CA 1
ATOM 740 C C . ARG A 1 91 ? 4.776 -10.107 2.721 1.00 83.56 91 ARG A C 1
ATOM 742 O O . ARG A 1 91 ? 5.902 -10.002 2.247 1.00 83.56 91 ARG A O 1
ATOM 749 N N . TYR A 1 92 ? 4.349 -9.328 3.714 1.00 85.38 92 TYR A N 1
ATOM 750 C CA . TYR A 1 92 ? 5.097 -8.154 4.192 1.00 85.38 92 TYR A CA 1
ATOM 751 C C . TYR A 1 92 ? 6.435 -8.482 4.861 1.00 85.38 92 TYR A C 1
ATOM 753 O O . TYR A 1 92 ? 7.406 -7.773 4.624 1.00 85.38 92 TYR A O 1
ATOM 761 N N . ASN A 1 93 ? 6.507 -9.568 5.642 1.00 87.38 93 ASN A N 1
ATOM 762 C CA . ASN A 1 93 ? 7.760 -10.007 6.269 1.00 87.38 93 ASN A CA 1
ATOM 763 C C . ASN A 1 93 ? 8.829 -10.309 5.205 1.00 87.38 93 ASN A C 1
ATOM 765 O O . ASN A 1 93 ? 9.949 -9.824 5.291 1.00 87.38 93 ASN A O 1
ATOM 769 N N . GLU A 1 94 ? 8.458 -11.033 4.147 1.00 89.38 94 GLU A N 1
ATOM 770 C CA . GLU A 1 94 ? 9.368 -11.331 3.036 1.00 89.38 94 GLU A CA 1
ATOM 771 C C . GLU A 1 94 ? 9.662 -10.101 2.171 1.00 89.38 94 GLU A C 1
ATOM 773 O O . GLU A 1 94 ? 10.784 -9.909 1.711 1.00 89.38 94 GLU A O 1
ATOM 778 N N . ALA A 1 95 ? 8.673 -9.231 1.947 1.00 91.56 95 ALA A N 1
ATOM 779 C CA . ALA A 1 95 ? 8.907 -7.966 1.255 1.00 91.56 95 ALA A CA 1
ATOM 780 C C . ALA A 1 95 ? 9.984 -7.139 1.979 1.00 91.56 95 ALA A C 1
ATOM 782 O O . ALA A 1 95 ? 10.910 -6.630 1.339 1.00 91.56 95 ALA A O 1
ATOM 783 N N . TYR A 1 96 ? 9.908 -7.083 3.313 1.00 93.75 96 TYR A N 1
ATOM 784 C CA . TYR A 1 96 ? 10.887 -6.410 4.158 1.00 93.75 96 TYR A CA 1
ATOM 785 C C . TYR A 1 96 ? 12.286 -7.019 4.006 1.00 93.75 96 TYR A C 1
ATOM 787 O O . TYR A 1 96 ? 13.255 -6.276 3.850 1.00 93.75 96 TYR A O 1
ATOM 795 N N . THR A 1 97 ? 12.415 -8.355 4.021 1.00 92.50 97 THR A N 1
ATOM 796 C CA . THR A 1 97 ? 13.728 -9.022 3.931 1.00 92.50 97 THR A CA 1
ATOM 797 C C . THR A 1 97 ? 14.459 -8.728 2.627 1.00 92.50 97 THR A C 1
ATOM 799 O O . THR A 1 97 ? 15.673 -8.596 2.655 1.00 92.50 97 THR A O 1
ATOM 802 N N . PHE A 1 98 ? 13.753 -8.567 1.505 1.00 93.31 98 PHE A N 1
ATOM 803 C CA . PHE A 1 98 ? 14.405 -8.198 0.242 1.00 93.31 98 PHE A CA 1
ATOM 804 C C . PHE A 1 98 ? 14.805 -6.722 0.197 1.00 93.31 98 PHE A C 1
ATOM 806 O O . PHE A 1 98 ? 15.903 -6.397 -0.251 1.00 93.31 98 PHE A O 1
ATOM 813 N N . LEU A 1 99 ? 13.938 -5.818 0.665 1.00 94.81 99 LEU A N 1
ATOM 814 C CA . LEU A 1 99 ? 14.204 -4.382 0.556 1.00 94.81 99 LEU A CA 1
ATOM 815 C C . LEU A 1 99 ? 15.305 -3.914 1.516 1.00 94.81 99 LEU A C 1
ATOM 817 O O . LEU A 1 99 ? 16.107 -3.060 1.153 1.00 94.81 99 LEU A O 1
ATOM 821 N N . ARG A 1 100 ? 15.397 -4.505 2.717 1.00 93.81 100 ARG A N 1
ATOM 822 C CA . ARG A 1 100 ? 16.405 -4.129 3.728 1.00 93.81 100 ARG A CA 1
ATOM 823 C C . ARG A 1 100 ? 17.853 -4.383 3.292 1.00 93.81 100 ARG A C 1
ATOM 825 O O . ARG A 1 100 ? 18.763 -3.915 3.966 1.00 93.81 100 ARG A O 1
ATOM 832 N N . GLU A 1 101 ? 18.052 -5.205 2.262 1.00 91.44 101 GLU A N 1
ATOM 833 C CA . GLU A 1 101 ? 19.367 -5.574 1.726 1.00 91.44 101 GLU A CA 1
ATOM 834 C C . GLU A 1 101 ? 19.844 -4.633 0.614 1.00 91.44 101 GLU A C 1
ATOM 836 O O . GLU A 1 101 ? 20.973 -4.781 0.153 1.00 91.44 101 GLU A O 1
ATOM 841 N N . CYS A 1 102 ? 18.986 -3.723 0.148 1.00 91.88 102 CYS A N 1
ATOM 842 C CA . CYS A 1 102 ? 19.334 -2.735 -0.869 1.00 91.88 102 CYS A CA 1
ATOM 843 C C . CYS A 1 102 ? 20.040 -1.532 -0.232 1.00 91.88 102 CYS A C 1
ATOM 845 O O . CYS A 1 102 ? 19.982 -1.333 0.986 1.00 91.88 102 CYS A O 1
ATOM 847 N N . ASN A 1 103 ? 20.632 -0.669 -1.058 1.00 90.50 103 ASN A N 1
ATOM 848 C CA . ASN A 1 103 ? 21.078 0.644 -0.595 1.00 90.50 103 ASN A CA 1
ATOM 849 C C . ASN A 1 103 ? 19.873 1.486 -0.132 1.00 90.50 103 ASN A C 1
ATOM 851 O O . ASN A 1 103 ? 19.008 1.865 -0.924 1.00 90.50 103 ASN A O 1
ATOM 855 N N . ILE A 1 104 ? 19.790 1.739 1.175 1.00 89.19 104 ILE A N 1
ATOM 856 C CA . ILE A 1 104 ? 18.618 2.352 1.812 1.00 89.19 104 ILE A CA 1
ATOM 857 C C . ILE A 1 104 ? 18.616 3.869 1.575 1.00 89.19 104 ILE A C 1
ATOM 859 O O . ILE A 1 104 ? 19.549 4.559 1.972 1.00 89.19 104 ILE A O 1
ATOM 863 N N . THR A 1 105 ? 17.537 4.366 0.969 1.00 91.62 105 THR A N 1
ATOM 864 C CA . THR A 1 105 ? 17.174 5.787 0.847 1.00 91.62 105 THR A CA 1
ATOM 865 C C . THR A 1 105 ? 16.013 6.099 1.796 1.00 91.62 105 THR A C 1
ATOM 867 O O . THR A 1 105 ? 15.410 5.174 2.348 1.00 91.62 105 THR A O 1
ATOM 870 N N . 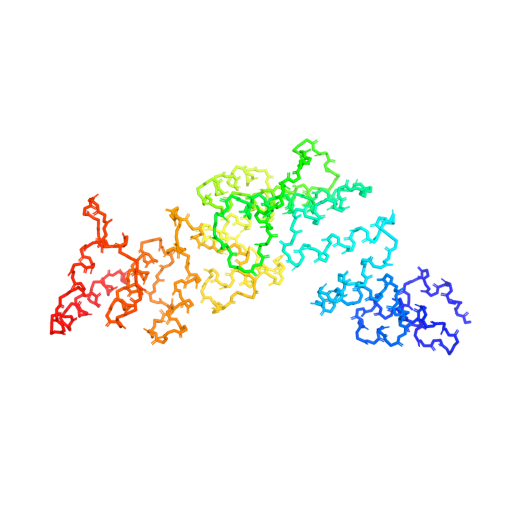ASP A 1 106 ? 15.635 7.368 1.945 1.00 91.56 106 ASP A N 1
ATOM 871 C CA . ASP A 1 106 ? 14.460 7.753 2.743 1.00 91.56 106 ASP A CA 1
ATOM 872 C C . ASP A 1 106 ? 13.168 7.080 2.249 1.00 91.56 106 ASP A C 1
ATOM 874 O O . ASP A 1 106 ? 12.409 6.531 3.048 1.00 91.56 106 ASP A O 1
ATOM 878 N N . GLU A 1 107 ? 12.959 6.993 0.931 1.00 92.50 107 GLU A N 1
ATOM 879 C CA . GLU A 1 107 ? 11.830 6.250 0.351 1.00 92.50 107 GLU A CA 1
ATOM 880 C C . GLU A 1 107 ? 11.862 4.761 0.734 1.00 92.50 107 GLU A C 1
ATOM 882 O O . GLU A 1 107 ? 10.825 4.144 1.001 1.00 92.50 107 GLU A O 1
ATOM 887 N N . HIS A 1 108 ? 13.052 4.150 0.774 1.00 93.19 108 HIS A N 1
ATOM 888 C CA . HIS A 1 108 ? 13.196 2.776 1.246 1.00 93.19 108 HIS A CA 1
ATOM 889 C C . HIS A 1 108 ? 12.838 2.662 2.730 1.00 93.19 108 HIS A C 1
ATOM 891 O O . HIS A 1 108 ? 12.162 1.702 3.094 1.00 93.19 108 HIS A O 1
ATOM 897 N N . VAL A 1 109 ? 13.218 3.628 3.573 1.00 94.62 109 VAL A N 1
ATOM 898 C CA . VAL A 1 109 ? 12.835 3.650 4.995 1.00 94.62 109 VAL A CA 1
ATOM 899 C C . VAL A 1 109 ? 11.316 3.716 5.147 1.00 94.62 109 VAL A C 1
ATOM 901 O O . VAL A 1 109 ? 10.747 2.884 5.853 1.00 94.62 109 VAL A O 1
ATOM 904 N N . VAL A 1 110 ? 10.640 4.621 4.434 1.00 94.06 110 VAL A N 1
ATOM 905 C CA . VAL A 1 110 ? 9.169 4.734 4.445 1.00 94.06 110 VAL A CA 1
ATOM 906 C C . VAL A 1 110 ? 8.507 3.404 4.062 1.00 94.06 110 VAL A C 1
ATOM 908 O O . VAL A 1 110 ? 7.615 2.914 4.764 1.00 94.06 110 VAL A O 1
ATOM 911 N N . ASN A 1 111 ? 8.983 2.769 2.988 1.00 92.88 111 ASN A N 1
ATOM 912 C CA . ASN A 1 111 ? 8.470 1.482 2.517 1.00 92.88 111 ASN A CA 1
ATOM 913 C C . ASN A 1 111 ? 8.744 0.331 3.502 1.00 92.88 111 ASN A C 1
ATOM 915 O O . ASN A 1 111 ? 7.864 -0.501 3.746 1.00 92.88 111 ASN A O 1
ATOM 919 N N . LEU A 1 112 ? 9.942 0.280 4.092 1.00 94.50 112 LEU A N 1
ATOM 920 C CA . LEU A 1 112 ? 10.312 -0.702 5.114 1.00 94.50 112 LEU A CA 1
ATOM 921 C C . LEU A 1 112 ? 9.429 -0.564 6.357 1.00 94.50 112 LEU A C 1
ATOM 923 O O . LEU A 1 112 ? 8.984 -1.578 6.896 1.00 94.50 112 LEU A O 1
ATOM 927 N N . THR A 1 113 ? 9.113 0.663 6.772 1.00 93.75 113 THR A N 1
ATOM 928 C CA . THR A 1 113 ? 8.197 0.931 7.888 1.00 93.75 113 THR A CA 1
ATOM 929 C C . THR A 1 113 ? 6.783 0.468 7.577 1.00 93.75 113 THR A C 1
ATOM 931 O O . THR A 1 113 ? 6.176 -0.217 8.398 1.00 93.75 113 THR A O 1
ATOM 934 N N . ALA A 1 114 ? 6.273 0.726 6.369 1.00 90.00 114 ALA A N 1
ATOM 935 C CA . ALA A 1 114 ? 4.977 0.194 5.952 1.00 90.00 114 ALA A CA 1
ATOM 936 C C . ALA A 1 114 ? 4.948 -1.345 6.008 1.00 90.00 114 ALA A C 1
ATOM 938 O O . ALA A 1 114 ? 3.999 -1.937 6.524 1.00 90.00 114 ALA A O 1
ATOM 939 N N . MET A 1 115 ? 5.998 -2.011 5.516 1.00 90.00 115 MET A N 1
ATOM 940 C CA . MET A 1 115 ? 6.118 -3.473 5.569 1.00 90.00 115 MET A CA 1
ATOM 941 C C . MET A 1 115 ? 6.182 -3.993 7.008 1.00 90.00 115 MET A C 1
ATOM 943 O O . MET A 1 115 ? 5.460 -4.933 7.338 1.00 90.00 115 MET A O 1
ATOM 947 N N . LYS A 1 116 ? 6.999 -3.369 7.865 1.00 91.19 116 LYS A N 1
ATOM 948 C CA . LYS A 1 116 ? 7.110 -3.680 9.297 1.00 91.19 116 LYS A CA 1
ATOM 949 C C . LYS A 1 116 ? 5.750 -3.576 9.979 1.00 91.19 116 LYS A C 1
ATOM 951 O O . LYS A 1 116 ? 5.268 -4.567 10.522 1.00 91.19 116 LYS A O 1
ATOM 956 N N . SER A 1 117 ? 5.100 -2.416 9.898 1.00 87.31 117 SER A N 1
ATOM 957 C CA . SER A 1 117 ? 3.829 -2.161 10.578 1.00 87.31 117 SER A CA 1
ATOM 958 C C . SER A 1 117 ? 2.733 -3.127 10.143 1.00 87.31 117 SER A C 1
ATOM 960 O O . SER A 1 117 ? 1.982 -3.635 10.975 1.00 87.31 117 SER A O 1
ATOM 962 N N . LEU A 1 118 ? 2.652 -3.432 8.844 1.00 83.00 118 LEU A N 1
ATOM 963 C CA . LEU A 1 118 ? 1.671 -4.384 8.325 1.00 83.00 118 LEU A CA 1
ATOM 964 C C . LEU A 1 118 ? 2.007 -5.837 8.682 1.00 83.00 118 LEU A C 1
ATOM 966 O O . LEU A 1 118 ? 1.088 -6.624 8.910 1.00 83.00 118 LEU A O 1
ATOM 970 N N . ALA A 1 119 ? 3.288 -6.202 8.770 1.00 82.19 119 ALA A N 1
ATOM 971 C CA . ALA A 1 119 ? 3.710 -7.513 9.256 1.00 82.19 119 ALA A CA 1
ATOM 972 C C . ALA A 1 119 ? 3.393 -7.691 10.751 1.00 82.19 119 ALA A C 1
ATOM 974 O O . ALA A 1 119 ? 2.812 -8.706 11.129 1.00 82.19 119 ALA A O 1
ATOM 975 N N . GLU A 1 120 ? 3.693 -6.697 11.592 1.00 81.62 120 GLU A N 1
ATOM 976 C CA . GLU A 1 120 ? 3.360 -6.697 13.025 1.00 81.62 120 GLU A CA 1
ATOM 977 C C . GLU A 1 120 ? 1.845 -6.750 13.254 1.00 81.62 120 GLU A C 1
ATOM 979 O O . GLU A 1 120 ? 1.353 -7.533 14.073 1.00 81.62 120 GLU A O 1
ATOM 984 N N . LEU A 1 121 ? 1.080 -5.970 12.487 1.00 77.31 121 LEU A N 1
ATOM 985 C CA . LEU A 1 121 ? -0.379 -6.002 12.520 1.00 77.31 121 LEU A CA 1
ATOM 986 C C . LEU A 1 121 ? -0.918 -7.387 12.124 1.00 77.31 121 LEU A C 1
ATOM 988 O O . LEU A 1 121 ? -1.799 -7.934 12.790 1.00 77.31 121 LEU A O 1
ATOM 992 N N . ALA A 1 122 ? -0.375 -7.985 11.063 1.00 72.62 122 ALA A N 1
ATOM 993 C CA . ALA A 1 122 ? -0.766 -9.315 10.606 1.00 72.62 122 ALA A CA 1
ATOM 994 C C . ALA A 1 122 ? -0.382 -10.426 11.600 1.00 72.62 122 ALA A C 1
ATOM 996 O O . ALA A 1 122 ? -1.112 -11.407 11.727 1.00 72.62 122 ALA A O 1
ATOM 997 N N . HIS A 1 123 ? 0.737 -10.276 12.312 1.00 73.06 123 HIS A N 1
ATOM 998 C CA . HIS A 1 123 ? 1.194 -11.230 13.321 1.00 73.06 123 HIS A CA 1
ATOM 999 C C . HIS A 1 123 ? 0.384 -11.141 14.624 1.00 73.06 123 HIS A C 1
ATOM 1001 O O . HIS A 1 123 ? -0.013 -12.163 15.183 1.00 73.06 123 HIS A O 1
ATOM 1007 N N . SER A 1 124 ? 0.096 -9.920 15.089 1.00 65.88 124 SER A N 1
ATOM 1008 C CA . SER A 1 124 ? -0.656 -9.660 16.326 1.00 65.88 124 SER A CA 1
ATOM 1009 C C . SER A 1 124 ? -2.154 -9.965 16.211 1.00 65.88 124 SER A C 1
ATOM 1011 O O . SER A 1 124 ? -2.802 -10.300 17.205 1.00 65.88 124 SER A O 1
ATOM 1013 N N . THR A 1 125 ? -2.727 -9.898 15.007 1.00 58.81 125 THR A N 1
ATOM 1014 C CA . THR A 1 125 ? -4.137 -10.234 14.780 1.00 58.81 125 THR A CA 1
ATOM 1015 C C . THR A 1 125 ? -4.306 -11.740 14.559 1.00 58.81 125 THR A C 1
ATOM 1017 O O . THR A 1 125 ? -4.115 -12.277 13.472 1.00 58.81 125 THR A O 1
ATOM 1020 N N . LEU A 1 126 ? -4.721 -12.466 15.607 1.00 49.34 126 LEU A N 1
ATOM 1021 C CA . LEU A 1 126 ? -4.843 -13.935 15.598 1.00 49.34 126 LEU A CA 1
ATOM 1022 C C . LEU A 1 126 ? -5.716 -14.510 14.462 1.00 49.34 126 LEU A C 1
ATOM 1024 O O . LEU A 1 126 ? -5.561 -15.699 14.134 1.00 49.34 126 LEU A O 1
ATOM 1028 N N . LYS A 1 127 ? -6.616 -13.716 13.857 1.00 45.22 127 LYS A N 1
ATOM 1029 C CA . LYS A 1 127 ? -7.493 -14.106 12.741 1.00 45.22 127 LYS A CA 1
ATOM 1030 C C . LYS A 1 127 ? -7.882 -12.919 11.848 1.00 45.22 127 LYS A C 1
ATOM 1032 O O . LYS A 1 127 ? -8.588 -12.023 12.292 1.00 45.22 127 LYS A O 1
ATOM 1037 N N . GLN A 1 128 ? -7.510 -13.021 10.570 1.00 43.38 128 GLN A N 1
ATOM 1038 C CA . GLN A 1 128 ? -8.179 -12.438 9.398 1.00 43.38 128 GLN A CA 1
ATOM 1039 C C . GLN A 1 128 ? -8.653 -10.981 9.539 1.00 43.38 128 GLN A C 1
ATOM 1041 O O . GLN A 1 128 ? -9.852 -10.705 9.538 1.00 43.38 128 GLN A O 1
ATOM 1046 N N . ILE A 1 129 ? -7.718 -10.031 9.471 1.00 41.34 129 ILE A N 1
ATOM 1047 C CA . ILE A 1 129 ? -8.021 -8.809 8.717 1.00 41.34 129 ILE A CA 1
ATOM 1048 C C . ILE A 1 129 ? -8.220 -9.274 7.270 1.00 41.34 129 ILE A C 1
ATOM 1050 O O . ILE A 1 129 ? -7.322 -9.893 6.698 1.00 41.34 129 ILE A O 1
ATOM 1054 N N . GLY A 1 130 ? -9.429 -9.103 6.733 1.00 39.06 130 GLY A N 1
ATOM 1055 C CA . GLY A 1 130 ? -9.910 -9.746 5.506 1.00 39.06 130 GLY A CA 1
ATOM 1056 C C . GLY A 1 130 ? -8.846 -9.973 4.422 1.00 39.06 130 GLY A C 1
ATOM 1057 O O . GLY A 1 130 ? -8.471 -9.060 3.698 1.00 39.06 130 GLY A O 1
ATOM 1058 N N . THR A 1 131 ? -8.400 -11.226 4.304 1.00 38.38 131 THR A N 1
ATOM 1059 C CA . THR A 1 131 ? -7.903 -11.900 3.086 1.00 38.38 131 THR A CA 1
ATOM 1060 C C . THR A 1 131 ? -6.841 -11.212 2.208 1.00 38.38 131 THR A C 1
ATOM 1062 O O . THR A 1 131 ? -6.701 -11.600 1.050 1.00 38.38 131 THR A O 1
ATOM 1065 N N . LYS A 1 132 ? -6.056 -10.252 2.708 1.00 41.75 132 LYS A N 1
ATOM 1066 C CA . LYS A 1 132 ? -4.844 -9.774 2.005 1.00 41.75 132 LYS A CA 1
ATOM 1067 C C . LYS A 1 132 ? -3.583 -9.712 2.853 1.00 41.75 132 LYS A C 1
ATOM 1069 O O . LYS A 1 132 ? -2.518 -9.584 2.278 1.00 41.75 132 LYS A O 1
ATOM 1074 N N . PHE A 1 133 ? -3.671 -9.826 4.174 1.00 46.75 133 PHE A N 1
ATOM 1075 C CA . PHE A 1 133 ? -2.485 -9.822 5.023 1.00 46.75 133 PHE A CA 1
ATOM 1076 C C . PHE A 1 133 ? -2.073 -11.259 5.317 1.00 46.75 133 PHE A C 1
ATOM 1078 O O . PHE A 1 133 ? -2.746 -11.961 6.071 1.00 46.75 133 PHE A O 1
ATOM 1085 N N . THR A 1 134 ? -1.005 -11.723 4.676 1.00 46.84 134 THR A N 1
ATOM 1086 C CA . THR A 1 134 ? -0.450 -13.059 4.896 1.00 46.84 134 THR A CA 1
ATOM 1087 C C . THR A 1 134 ? 0.930 -12.918 5.512 1.00 46.84 134 THR A C 1
ATOM 1089 O O . THR A 1 134 ? 1.935 -12.859 4.809 1.00 46.84 134 THR A O 1
ATOM 1092 N N . VAL A 1 135 ? 0.987 -12.914 6.840 1.00 51.22 135 VAL A N 1
ATOM 1093 C CA . VAL A 1 135 ? 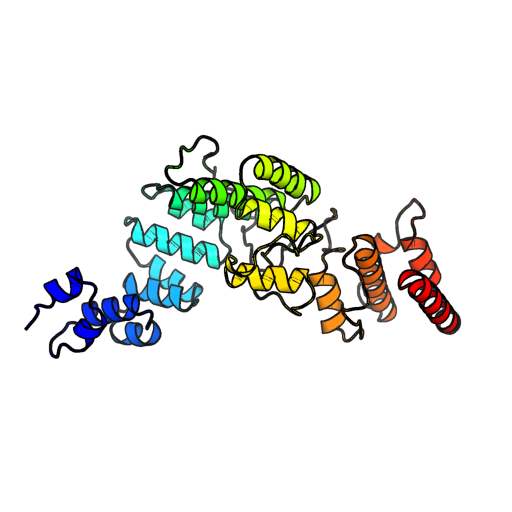2.139 -13.507 7.519 1.00 51.22 135 VAL A CA 1
ATOM 1094 C C . VAL A 1 135 ? 1.780 -14.977 7.655 1.00 51.22 135 VAL A C 1
ATOM 1096 O O . VAL A 1 135 ? 0.801 -15.321 8.325 1.00 51.22 135 VAL A O 1
ATOM 1099 N N . ASN A 1 136 ? 2.485 -15.857 6.942 1.00 50.22 136 ASN A N 1
ATOM 1100 C CA . ASN A 1 136 ? 2.336 -17.280 7.206 1.00 50.22 136 ASN A CA 1
ATOM 1101 C C . ASN A 1 136 ? 2.675 -17.479 8.682 1.00 50.22 136 ASN A C 1
ATOM 1103 O O . ASN A 1 136 ? 3.771 -17.144 9.108 1.00 50.22 136 ASN A O 1
ATOM 1107 N N . LYS A 1 137 ? 1.747 -18.027 9.477 1.00 48.31 137 LYS A N 1
ATOM 1108 C CA . LYS A 1 137 ? 1.953 -18.252 10.924 1.00 48.31 137 LYS A CA 1
ATOM 1109 C C . LYS A 1 137 ? 3.185 -19.111 11.255 1.00 48.31 137 LYS A C 1
ATOM 1111 O O . LYS A 1 137 ? 3.523 -19.234 12.424 1.00 48.31 137 LYS A O 1
ATOM 1116 N N . LYS A 1 138 ? 3.792 -19.746 10.248 1.00 46.03 138 LYS A N 1
ATOM 1117 C CA . LYS A 1 138 ? 5.009 -20.554 10.352 1.00 46.03 138 LYS A CA 1
ATOM 1118 C C . LYS A 1 138 ? 6.299 -19.764 10.105 1.00 46.03 138 LYS A C 1
ATOM 1120 O O . LYS A 1 138 ? 7.359 -20.308 10.380 1.00 46.03 138 LYS A O 1
ATOM 1125 N N . ASP A 1 139 ? 6.220 -18.535 9.600 1.00 55.00 139 ASP A N 1
ATOM 1126 C CA . ASP A 1 139 ? 7.400 -17.715 9.349 1.00 55.00 139 ASP A CA 1
ATOM 1127 C C . ASP A 1 139 ? 7.726 -16.938 10.624 1.00 55.00 139 ASP A C 1
ATOM 1129 O O . ASP A 1 139 ? 6.894 -16.183 11.138 1.00 55.00 139 ASP A O 1
ATOM 1133 N N . GLU A 1 140 ? 8.936 -17.130 11.147 1.00 67.50 140 GLU A N 1
ATOM 1134 C CA . GLU A 1 140 ? 9.447 -16.279 12.214 1.00 67.50 140 GLU A CA 1
ATOM 1135 C C . GLU A 1 140 ? 9.493 -14.823 11.726 1.00 67.50 140 GLU A C 1
ATOM 1137 O O . GLU A 1 140 ? 9.905 -14.515 10.599 1.00 67.50 140 GLU A O 1
ATOM 1142 N N . MET A 1 141 ? 9.031 -13.913 12.585 1.00 77.56 141 MET A N 1
ATOM 1143 C CA . MET A 1 141 ? 9.142 -12.477 12.351 1.00 77.56 141 MET A CA 1
ATOM 1144 C C . MET A 1 141 ? 10.618 -12.131 12.161 1.00 77.56 141 MET A C 1
ATOM 1146 O O . MET A 1 141 ? 11.444 -12.403 13.034 1.00 77.56 141 MET A O 1
ATOM 1150 N N . THR A 1 142 ? 10.955 -11.499 11.038 1.00 80.69 142 THR A N 1
ATOM 1151 C CA . THR A 1 142 ? 12.300 -10.954 10.866 1.00 80.69 142 THR A CA 1
ATOM 1152 C C . THR A 1 142 ? 12.567 -9.908 11.946 1.00 80.69 142 THR A C 1
ATOM 1154 O O . THR A 1 142 ? 11.683 -9.138 12.321 1.00 80.69 142 THR A O 1
ATOM 1157 N N . LYS A 1 143 ? 13.818 -9.828 12.417 1.00 84.88 143 LYS A N 1
ATOM 1158 C CA . LYS A 1 143 ? 14.275 -8.688 13.220 1.00 84.88 143 LYS A CA 1
ATOM 1159 C C . LYS A 1 143 ? 14.240 -7.426 12.363 1.00 84.88 143 LYS A C 1
ATOM 1161 O O . LYS A 1 143 ? 15.135 -7.213 11.532 1.00 84.88 143 LYS A O 1
ATOM 1166 N N . PHE A 1 144 ? 13.195 -6.626 12.540 1.00 88.38 144 PHE A N 1
ATOM 1167 C CA . PHE A 1 144 ? 13.077 -5.328 11.896 1.00 88.38 144 PHE A CA 1
ATOM 1168 C C . PHE A 1 144 ? 14.099 -4.357 12.468 1.00 88.38 144 PHE A C 1
ATOM 1170 O O . PHE A 1 144 ? 14.437 -4.398 13.650 1.00 88.38 144 PHE A O 1
ATOM 1177 N N . LYS A 1 145 ? 14.605 -3.494 11.596 1.00 86.44 145 LYS A N 1
ATOM 1178 C CA . LYS A 1 145 ? 15.467 -2.390 11.978 1.00 86.44 145 LYS A CA 1
ATOM 1179 C C . LYS A 1 145 ? 14.581 -1.293 12.556 1.00 86.44 145 LYS A C 1
ATOM 1181 O O . LYS A 1 145 ? 13.462 -1.077 12.087 1.00 86.44 145 LYS A O 1
ATOM 1186 N N . ASP A 1 146 ? 15.089 -0.643 13.588 1.00 83.19 146 ASP A N 1
ATOM 1187 C CA . ASP A 1 146 ? 14.481 0.562 14.114 1.00 83.19 146 ASP A CA 1
ATOM 1188 C C . ASP A 1 146 ? 15.013 1.781 13.354 1.00 83.19 146 ASP A C 1
ATOM 1190 O O . ASP A 1 146 ? 16.216 1.897 13.101 1.00 83.19 146 ASP A O 1
ATOM 1194 N N . PHE A 1 147 ? 14.092 2.646 12.952 1.00 86.69 147 PHE A N 1
ATOM 1195 C CA . PHE A 1 147 ? 14.346 3.840 12.157 1.00 86.69 147 PHE A CA 1
ATOM 1196 C C . PHE A 1 147 ? 13.824 5.106 12.853 1.00 86.69 147 PHE A C 1
ATOM 1198 O O . PHE A 1 147 ? 13.834 6.167 12.240 1.00 86.69 147 PHE A O 1
ATOM 1205 N N . GLU A 1 148 ? 13.416 5.034 14.128 1.00 77.44 148 GLU A N 1
ATOM 1206 C CA . GLU A 1 148 ? 12.884 6.184 14.882 1.00 77.44 148 GLU A CA 1
A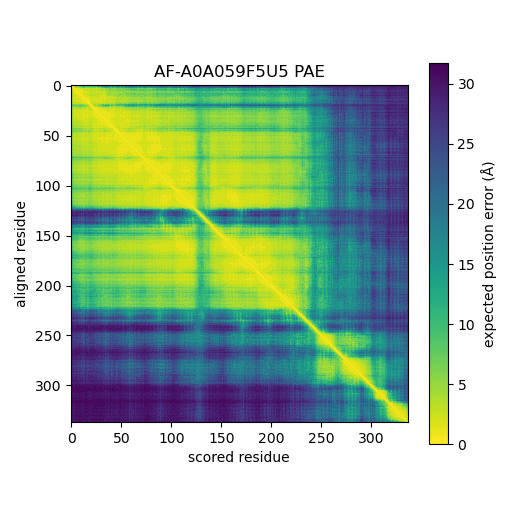TOM 1207 C C . GLU A 1 148 ? 13.872 7.368 14.954 1.00 77.44 148 GLU A C 1
ATOM 1209 O O . GLU A 1 148 ? 13.460 8.523 15.008 1.00 77.44 148 GLU A O 1
ATOM 1214 N N . GLY A 1 149 ? 15.180 7.098 14.866 1.00 80.12 149 GLY A N 1
ATOM 1215 C CA . GLY A 1 149 ? 16.239 8.113 14.792 1.00 80.12 149 GLY A CA 1
ATOM 1216 C C . GLY A 1 149 ? 16.706 8.491 13.379 1.00 80.12 149 GLY A C 1
ATOM 1217 O O . GLY A 1 149 ? 17.732 9.165 13.256 1.00 80.12 149 GLY A O 1
ATOM 1218 N N . ASN A 1 150 ? 16.038 8.029 12.314 1.00 87.75 150 ASN A N 1
ATOM 1219 C CA . ASN A 1 150 ? 16.445 8.342 10.943 1.00 87.75 150 ASN A CA 1
ATOM 1220 C C . ASN A 1 150 ? 16.298 9.846 10.670 1.00 87.75 150 ASN A C 1
ATOM 1222 O O . ASN A 1 150 ? 15.263 10.446 10.959 1.00 87.75 150 ASN A O 1
ATOM 1226 N N . LYS A 1 151 ? 17.337 10.460 10.100 1.00 90.06 151 LYS A N 1
ATOM 1227 C CA . LYS A 1 151 ? 17.297 11.864 9.683 1.00 90.06 151 LYS A CA 1
ATOM 1228 C C . LYS A 1 151 ? 16.837 11.922 8.237 1.00 90.06 151 LYS A C 1
ATOM 1230 O O . LYS A 1 151 ? 17.648 11.727 7.343 1.00 90.06 151 LYS A O 1
ATOM 1235 N N . PHE A 1 152 ? 15.551 12.178 8.051 1.00 92.25 152 PHE A N 1
ATOM 1236 C CA . PHE A 1 152 ? 14.976 12.382 6.730 1.00 92.25 152 PHE A CA 1
ATOM 1237 C C . PHE A 1 152 ? 15.403 13.738 6.166 1.00 92.25 152 PHE A C 1
ATOM 1239 O O . PHE A 1 152 ? 15.346 14.753 6.871 1.00 92.25 152 PHE A O 1
ATOM 1246 N N . GLU A 1 153 ? 15.818 13.746 4.903 1.00 91.94 153 GLU A N 1
ATOM 1247 C CA . GLU A 1 153 ? 16.070 14.975 4.147 1.00 91.94 153 GLU A CA 1
ATOM 1248 C C . GLU A 1 153 ? 14.744 15.633 3.745 1.00 91.94 153 GLU A C 1
ATOM 1250 O O . GLU A 1 153 ? 14.595 16.853 3.839 1.00 91.94 153 GLU A O 1
ATOM 1255 N N . ASP A 1 154 ? 13.759 14.811 3.377 1.00 91.44 154 ASP A N 1
ATOM 1256 C CA . ASP A 1 154 ? 12.416 15.235 2.993 1.00 91.44 154 ASP A CA 1
ATOM 1257 C C . ASP A 1 154 ? 11.429 15.117 4.168 1.00 91.44 154 ASP A C 1
ATOM 1259 O O . ASP A 1 154 ? 11.205 14.044 4.739 1.00 91.44 154 ASP A O 1
ATOM 1263 N N . LYS A 1 155 ? 10.804 16.243 4.524 1.00 91.12 155 LYS A N 1
ATOM 1264 C CA . LYS A 1 155 ? 9.822 16.320 5.612 1.00 91.12 155 LYS A CA 1
ATOM 1265 C C . LYS A 1 155 ? 8.510 15.615 5.289 1.00 91.12 155 LYS A C 1
ATOM 1267 O O . LYS A 1 155 ? 7.867 15.127 6.217 1.00 91.12 155 LYS A O 1
ATOM 1272 N N . GLU A 1 156 ? 8.133 15.523 4.017 1.00 91.50 156 GLU A N 1
ATOM 1273 C CA . GLU A 1 156 ? 6.952 14.768 3.599 1.00 91.50 156 GLU A CA 1
ATOM 1274 C C . GLU A 1 156 ? 7.184 13.264 3.786 1.00 91.50 156 GLU A C 1
ATOM 1276 O O . GLU A 1 156 ? 6.309 12.566 4.301 1.00 91.50 156 GLU A O 1
ATOM 1281 N N . LEU A 1 157 ? 8.392 12.774 3.479 1.00 92.69 157 LEU A N 1
ATOM 1282 C CA . LEU A 1 157 ? 8.776 11.381 3.740 1.00 92.69 157 LEU A CA 1
ATOM 1283 C C . LEU A 1 157 ? 8.874 11.080 5.240 1.00 92.69 157 LEU A C 1
ATOM 1285 O O . LEU A 1 157 ? 8.476 9.997 5.670 1.00 92.69 157 LEU A O 1
ATOM 1289 N N . GLU A 1 158 ? 9.346 12.031 6.053 1.00 94.62 158 GLU A N 1
ATOM 1290 C CA . GLU A 1 158 ? 9.319 11.906 7.518 1.00 94.62 158 GLU A CA 1
ATOM 1291 C C . GLU A 1 158 ? 7.877 11.756 8.036 1.00 94.62 158 GLU A C 1
ATOM 1293 O O . GLU A 1 158 ? 7.594 10.899 8.874 1.00 94.62 158 GLU A O 1
ATOM 1298 N N . GLU A 1 159 ? 6.941 12.562 7.527 1.00 93.94 159 GLU A N 1
ATOM 1299 C CA . GLU A 1 159 ? 5.527 12.447 7.887 1.00 93.94 159 GLU A CA 1
ATOM 1300 C C . GLU A 1 159 ? 4.931 11.108 7.417 1.00 93.94 159 GLU A C 1
ATOM 1302 O O . GLU A 1 159 ? 4.245 10.426 8.187 1.00 93.94 159 GLU A O 1
ATOM 1307 N N . GLU A 1 160 ? 5.224 10.682 6.183 1.00 92.56 160 GLU A N 1
ATOM 1308 C CA . GLU A 1 160 ? 4.755 9.404 5.641 1.00 92.56 160 GLU A CA 1
ATOM 1309 C C . GLU A 1 160 ? 5.317 8.205 6.421 1.00 92.56 160 GLU A C 1
ATOM 1311 O O . GLU A 1 160 ? 4.604 7.220 6.641 1.00 92.56 160 GLU A O 1
ATOM 1316 N N . TYR A 1 161 ? 6.559 8.297 6.905 1.00 94.75 161 TYR A N 1
ATOM 1317 C CA . TYR A 1 161 ? 7.147 7.314 7.809 1.00 94.75 161 TYR A CA 1
ATOM 1318 C C . TYR A 1 161 ? 6.268 7.118 9.046 1.00 94.75 161 TYR A C 1
ATOM 1320 O O . TYR A 1 161 ? 5.830 5.994 9.293 1.00 94.75 161 TYR A O 1
ATOM 1328 N N . PHE A 1 162 ? 5.944 8.186 9.783 1.00 94.50 162 PHE A N 1
ATOM 1329 C CA . PHE A 1 162 ? 5.131 8.093 11.004 1.00 94.50 162 PHE A CA 1
ATOM 1330 C C . PHE A 1 162 ? 3.682 7.693 10.721 1.00 94.50 162 PHE A C 1
ATOM 1332 O O . PHE A 1 162 ? 3.064 6.945 11.487 1.00 94.50 162 PHE A O 1
ATOM 1339 N N . TYR A 1 163 ? 3.142 8.138 9.590 1.00 91.81 163 TYR A N 1
ATOM 1340 C CA . TYR A 1 163 ? 1.846 7.684 9.117 1.00 91.81 163 TYR A CA 1
ATOM 1341 C C . TYR A 1 163 ? 1.839 6.164 8.887 1.00 91.81 163 TYR A C 1
ATOM 1343 O O . TYR A 1 163 ? 0.970 5.479 9.425 1.00 91.81 163 TYR A O 1
ATOM 1351 N N . ASN A 1 164 ? 2.823 5.602 8.183 1.00 90.75 164 ASN A N 1
ATOM 1352 C CA . ASN A 1 164 ? 2.943 4.153 7.978 1.00 90.75 164 ASN A CA 1
ATOM 1353 C C . ASN A 1 164 ? 3.244 3.401 9.285 1.00 90.75 164 ASN A C 1
ATOM 1355 O O . ASN A 1 164 ? 2.748 2.293 9.512 1.00 90.75 164 ASN A O 1
ATOM 1359 N N . ASP A 1 165 ? 4.029 4.009 10.170 1.00 91.81 165 ASP A N 1
ATOM 1360 C CA . ASP A 1 165 ? 4.376 3.490 11.491 1.00 91.81 165 ASP A CA 1
ATOM 1361 C C . ASP A 1 165 ? 3.126 3.276 12.361 1.00 91.81 165 ASP A C 1
ATOM 1363 O O . ASP A 1 165 ? 2.982 2.250 13.031 1.00 91.81 165 ASP A O 1
ATOM 1367 N N . SER A 1 166 ? 2.148 4.182 12.254 1.00 89.62 166 SER A N 1
ATOM 1368 C CA . SER A 1 166 ? 0.880 4.101 12.984 1.00 89.62 166 SER A CA 1
ATOM 1369 C C . SER A 1 166 ? 0.086 2.815 12.703 1.00 89.62 166 SER A C 1
ATOM 1371 O O . SER A 1 166 ? -0.708 2.383 13.543 1.00 89.62 166 SER A O 1
ATOM 1373 N N . PHE A 1 167 ? 0.302 2.139 11.565 1.00 83.81 167 PHE A N 1
ATOM 1374 C CA . PHE A 1 167 ? -0.539 1.009 11.156 1.00 83.81 167 PHE A CA 1
ATOM 1375 C C . PHE A 1 167 ? -0.409 -0.214 12.064 1.00 83.81 167 PHE A C 1
ATOM 1377 O O . PHE A 1 167 ? -1.366 -0.982 12.182 1.00 83.81 167 PHE A O 1
ATOM 1384 N N . ARG A 1 168 ? 0.719 -0.382 12.769 1.00 83.38 168 ARG A N 1
ATOM 1385 C CA . ARG A 1 168 ? 0.867 -1.471 13.752 1.00 83.38 168 ARG A CA 1
ATOM 1386 C C . ARG A 1 168 ? -0.169 -1.376 14.879 1.00 83.38 168 ARG A C 1
ATOM 1388 O O . ARG A 1 168 ? -0.512 -2.378 15.502 1.00 83.38 168 ARG A O 1
ATOM 1395 N N . LEU A 1 169 ? -0.678 -0.166 15.136 1.00 82.62 169 LEU A N 1
ATOM 1396 C CA . LEU A 1 169 ? -1.629 0.132 16.203 1.00 82.62 169 LEU A CA 1
ATOM 1397 C C . LEU A 1 169 ? -3.088 -0.028 15.763 1.00 82.62 169 LEU A C 1
ATOM 1399 O O . LEU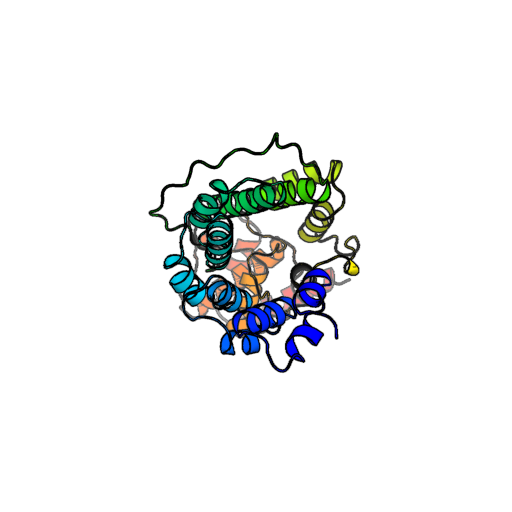 A 1 169 ? -3.971 0.089 16.603 1.00 82.62 169 LEU A O 1
ATOM 1403 N N . LEU A 1 170 ? -3.369 -0.353 14.493 1.00 76.25 170 LEU A N 1
ATOM 1404 C CA . LEU A 1 170 ? -4.743 -0.482 13.978 1.00 76.25 170 LEU A CA 1
ATOM 1405 C C . LEU A 1 170 ? -5.592 -1.541 14.696 1.00 76.25 170 LEU A C 1
ATOM 1407 O O . LEU A 1 170 ? -6.811 -1.548 14.557 1.00 76.25 170 LEU A O 1
ATOM 1411 N N . SER A 1 171 ? -4.971 -2.445 15.454 1.00 70.19 171 SER A N 1
ATOM 1412 C CA . SER A 1 171 ? -5.679 -3.415 16.295 1.00 70.19 171 SER A CA 1
ATOM 1413 C C . SER A 1 171 ? -6.248 -2.819 17.596 1.00 70.19 171 SER A C 1
ATOM 1415 O O . SER A 1 171 ? -7.063 -3.468 18.256 1.00 70.19 171 SER A O 1
ATOM 1417 N N . ASP A 1 172 ? -5.832 -1.605 17.972 1.00 74.00 172 ASP A N 1
ATOM 1418 C CA . ASP A 1 172 ? -6.247 -0.873 19.170 1.00 74.00 172 ASP A CA 1
ATOM 1419 C C . ASP A 1 172 ? -6.543 0.590 18.803 1.00 74.00 172 ASP A C 1
ATOM 1421 O O . ASP A 1 172 ? -5.664 1.452 18.826 1.00 74.00 172 ASP A O 1
ATOM 1425 N N . GLU A 1 173 ? -7.806 0.869 18.465 1.00 72.56 173 GLU A N 1
ATOM 1426 C CA . GLU A 1 173 ? -8.276 2.187 18.014 1.00 72.56 173 GLU A CA 1
ATOM 1427 C C . GLU A 1 173 ? -7.893 3.318 18.974 1.00 72.56 173 GLU A C 1
ATOM 1429 O O . GLU A 1 173 ? -7.504 4.394 18.527 1.00 72.56 173 GLU A O 1
ATOM 1434 N N . LYS A 1 174 ? -7.935 3.078 20.293 1.00 79.75 174 LYS A N 1
ATOM 1435 C CA . LYS A 1 174 ? -7.551 4.097 21.274 1.00 79.75 174 LYS A CA 1
ATOM 1436 C C . LYS A 1 174 ? -6.072 4.443 21.129 1.00 79.75 174 LYS A C 1
ATOM 1438 O O . LYS A 1 174 ? -5.744 5.613 20.979 1.00 79.75 174 LYS A O 1
ATOM 1443 N N . LYS A 1 175 ? -5.191 3.436 21.125 1.00 86.62 175 LYS A N 1
ATOM 1444 C CA . LYS A 1 175 ? -3.747 3.663 20.942 1.00 86.62 175 LYS A CA 1
ATOM 1445 C C . LYS A 1 175 ? -3.441 4.306 19.597 1.00 86.62 175 LYS A C 1
ATOM 1447 O O . LYS A 1 175 ? -2.589 5.181 19.533 1.00 86.62 175 LYS A O 1
ATOM 1452 N N . TYR A 1 176 ? -4.129 3.879 18.543 1.00 85.00 176 TYR A N 1
ATOM 1453 C CA . TYR A 1 176 ? -3.979 4.437 17.207 1.00 85.00 176 TYR A CA 1
ATOM 1454 C C . TYR A 1 176 ? -4.351 5.925 17.162 1.00 85.00 176 TYR A C 1
ATOM 1456 O O . TYR A 1 176 ? -3.552 6.745 16.717 1.00 85.00 176 TYR A O 1
ATOM 1464 N N . VAL A 1 177 ? -5.526 6.291 17.682 1.00 85.94 177 VAL A N 1
ATOM 1465 C CA . VAL A 1 177 ? -5.989 7.685 17.737 1.00 85.94 177 VAL A CA 1
ATOM 1466 C C . VAL A 1 177 ? -5.106 8.529 18.654 1.00 85.94 177 VAL A C 1
ATOM 1468 O O . VAL A 1 177 ? -4.751 9.642 18.278 1.00 85.94 177 VAL A O 1
ATOM 1471 N N . ASP A 1 178 ? -4.723 8.022 19.827 1.00 92.12 178 ASP A N 1
ATOM 1472 C CA . ASP A 1 178 ? -3.833 8.734 20.753 1.00 92.12 178 ASP A CA 1
ATOM 1473 C C . ASP A 1 178 ? -2.460 8.997 20.102 1.00 92.12 178 ASP A C 1
ATOM 1475 O O . ASP A 1 178 ? -1.913 10.093 20.226 1.00 92.12 178 ASP A O 1
ATOM 1479 N N . TYR A 1 179 ? -1.942 8.031 19.336 1.00 94.00 179 TYR A N 1
ATOM 1480 C CA . TYR A 1 179 ? -0.700 8.175 18.576 1.00 94.00 179 TYR A CA 1
ATOM 1481 C C . TYR A 1 179 ? -0.819 9.220 17.456 1.00 94.00 179 TYR A C 1
ATOM 1483 O O . TYR A 1 179 ? 0.023 10.110 17.360 1.00 94.00 179 TYR A O 1
ATOM 1491 N N . LEU A 1 180 ? -1.895 9.184 16.661 1.00 93.06 180 LEU A N 1
ATOM 1492 C CA . LEU A 1 180 ? -2.147 10.197 15.627 1.00 93.06 180 LEU A CA 1
ATOM 1493 C C . LEU A 1 180 ? -2.333 11.600 16.214 1.00 93.06 180 LEU A C 1
ATOM 1495 O O . LEU A 1 180 ? -1.800 12.557 15.664 1.00 93.06 180 LEU A O 1
ATOM 1499 N N . LYS A 1 181 ? -3.040 11.735 17.344 1.00 95.06 181 LYS A N 1
ATOM 1500 C CA . LYS A 1 181 ? -3.179 13.015 18.057 1.00 95.06 181 LYS A CA 1
ATOM 1501 C C . LYS A 1 181 ? -1.824 13.568 18.469 1.00 95.06 181 LYS A C 1
ATOM 1503 O O . LYS A 1 181 ? -1.561 14.746 18.253 1.00 95.06 181 LYS A O 1
ATOM 1508 N N . HIS A 1 182 ? -0.960 12.725 19.027 1.00 96.44 182 HIS A N 1
ATOM 1509 C CA . HIS A 1 182 ? 0.387 13.143 19.392 1.00 96.44 182 HIS A CA 1
ATOM 1510 C C . HIS A 1 182 ? 1.180 13.626 18.170 1.00 96.44 182 HIS A C 1
ATOM 1512 O O . HIS A 1 182 ? 1.761 14.707 18.206 1.00 96.44 182 HIS A O 1
ATOM 1518 N N . LEU A 1 183 ? 1.142 12.876 17.066 1.00 94.69 183 LEU A N 1
ATOM 1519 C CA . LEU A 1 183 ? 1.829 13.250 15.831 1.00 94.69 183 LEU A CA 1
ATOM 1520 C C . LEU A 1 183 ? 1.250 14.518 15.182 1.00 94.69 183 LEU A C 1
ATOM 1522 O O . LEU A 1 183 ? 2.007 15.317 14.635 1.00 94.69 183 LEU A O 1
ATOM 1526 N N . SER A 1 184 ? -0.062 14.751 15.296 1.00 94.69 184 SER A N 1
ATOM 1527 C CA . SER A 1 184 ? -0.733 15.940 14.745 1.00 94.69 184 SER A CA 1
ATOM 1528 C C . SER A 1 184 ? -0.289 17.264 15.380 1.00 94.69 184 SER A C 1
ATOM 1530 O O . SER A 1 184 ? -0.510 18.329 14.812 1.00 94.69 184 SER A O 1
ATOM 1532 N N . LEU A 1 185 ? 0.392 17.212 16.534 1.00 94.38 185 LEU A N 1
ATOM 1533 C CA . LEU A 1 185 ? 1.034 18.385 17.137 1.00 94.38 185 LEU A CA 1
ATOM 1534 C C . LEU A 1 185 ? 2.232 18.887 16.316 1.00 94.38 185 LEU A C 1
ATOM 1536 O O . LEU A 1 185 ? 2.614 20.046 16.450 1.00 94.38 185 LEU A O 1
ATOM 1540 N N . LYS A 1 186 ? 2.845 18.011 15.510 1.00 93.62 186 LYS A N 1
ATOM 1541 C CA . LYS A 1 186 ? 4.026 18.303 14.684 1.00 93.62 186 LYS A CA 1
ATOM 1542 C C . LYS A 1 186 ? 3.708 18.295 13.187 1.00 93.62 186 LYS A C 1
ATOM 1544 O O . LYS A 1 186 ? 4.336 19.038 12.439 1.00 93.62 186 LYS A O 1
ATOM 1549 N N . TYR A 1 187 ? 2.776 17.452 12.752 1.00 92.81 187 TYR A N 1
ATOM 1550 C CA . TYR A 1 187 ? 2.484 17.207 11.342 1.00 92.81 187 TYR A CA 1
ATOM 1551 C C . TYR A 1 187 ? 1.042 17.570 10.991 1.00 92.81 187 TYR A C 1
ATOM 1553 O O . TYR A 1 187 ? 0.107 17.158 11.676 1.00 92.81 187 TYR A O 1
ATOM 1561 N N . HIS A 1 188 ? 0.863 18.308 9.896 1.00 89.25 188 HIS A N 1
ATOM 1562 C CA . HIS A 1 188 ? -0.438 18.842 9.480 1.00 89.25 188 HIS A CA 1
ATOM 1563 C C . HIS A 1 188 ? -0.900 18.349 8.101 1.00 89.25 188 HIS A C 1
ATOM 1565 O O . HIS A 1 188 ? -1.930 18.808 7.615 1.00 89.25 188 HIS A O 1
ATOM 1571 N N . GLY A 1 189 ? -0.157 17.435 7.473 1.00 89.12 189 GLY A N 1
ATOM 1572 C CA . GLY A 1 189 ? -0.503 16.843 6.189 1.00 89.12 189 GLY A CA 1
ATOM 1573 C C . GLY A 1 189 ? -1.306 15.554 6.355 1.00 89.12 189 GLY A C 1
ATOM 1574 O O . GLY A 1 189 ? -2.381 15.521 6.962 1.00 89.12 189 GLY A O 1
ATOM 1575 N N . ILE A 1 190 ? -0.762 14.460 5.815 1.00 88.88 190 ILE A N 1
ATOM 1576 C CA . ILE A 1 190 ? -1.397 13.137 5.801 1.00 88.88 190 ILE A CA 1
ATOM 1577 C C . ILE A 1 190 ? -1.826 12.651 7.193 1.00 88.88 190 ILE A C 1
ATOM 1579 O O . ILE A 1 190 ? -2.828 11.942 7.297 1.00 88.88 190 ILE A O 1
ATOM 1583 N N . ILE A 1 191 ? -1.113 13.026 8.258 1.00 92.00 191 ILE A N 1
ATOM 1584 C CA . ILE A 1 191 ? -1.446 12.626 9.632 1.00 92.00 191 ILE A CA 1
ATOM 1585 C C . ILE A 1 191 ? -2.708 13.336 10.127 1.00 92.00 191 ILE A C 1
ATOM 1587 O O . ILE A 1 191 ? -3.578 12.690 10.717 1.00 92.00 191 ILE A O 1
ATOM 1591 N N . GLN A 1 192 ? -2.839 14.638 9.864 1.00 91.69 192 GLN A N 1
ATOM 1592 C CA . GLN A 1 192 ? -4.009 15.420 10.267 1.00 91.69 192 GLN A CA 1
ATOM 1593 C C . GLN A 1 192 ? -5.254 14.997 9.484 1.00 91.69 192 GLN A C 1
ATOM 1595 O O . GLN A 1 192 ? -6.306 14.772 10.087 1.00 91.69 192 GLN A O 1
ATOM 1600 N N . ASP A 1 193 ? -5.122 14.809 8.167 1.00 88.81 193 ASP A N 1
ATOM 1601 C CA . ASP A 1 193 ? -6.192 14.270 7.320 1.00 88.81 193 ASP A CA 1
ATOM 1602 C C . ASP A 1 193 ? -6.674 12.918 7.847 1.00 88.81 193 ASP A C 1
ATOM 1604 O O . ASP A 1 193 ? -7.874 12.655 7.958 1.00 88.81 193 ASP A O 1
ATOM 1608 N N . GLN A 1 194 ? -5.727 12.057 8.220 1.00 86.56 194 GLN A N 1
ATOM 1609 C CA . GLN A 1 194 ? -6.022 10.735 8.742 1.00 86.56 194 GLN A CA 1
ATOM 1610 C C . GLN A 1 194 ? -6.713 10.790 10.110 1.00 86.56 194 GLN A C 1
ATOM 1612 O O . GLN A 1 194 ? -7.669 10.047 10.344 1.00 86.56 194 GLN A O 1
ATOM 1617 N N . LEU A 1 195 ? -6.273 11.675 11.005 1.00 89.62 195 LEU A N 1
ATOM 1618 C CA . LEU A 1 195 ? -6.915 11.889 12.300 1.00 89.62 195 LEU A CA 1
ATOM 1619 C C . LEU A 1 195 ? -8.357 12.385 12.126 1.00 89.62 195 LEU A C 1
ATOM 1621 O O . LEU A 1 195 ? -9.275 11.822 12.724 1.00 89.62 195 LEU A O 1
ATOM 1625 N N . ASN A 1 196 ? -8.565 13.384 11.266 1.00 87.81 196 ASN A N 1
ATOM 1626 C CA . ASN A 1 196 ? -9.889 13.915 10.948 1.00 87.81 196 ASN A CA 1
ATOM 1627 C C . ASN A 1 196 ? -10.794 12.836 10.345 1.00 87.81 196 ASN A C 1
ATOM 1629 O O . ASN A 1 196 ? -11.944 12.695 10.759 1.00 87.81 196 ASN A O 1
ATOM 1633 N N . ASN A 1 197 ? -10.261 12.016 9.436 1.00 82.38 197 ASN A N 1
ATOM 1634 C CA . ASN A 1 197 ? -10.994 10.920 8.809 1.00 82.38 197 ASN A CA 1
ATOM 1635 C C . ASN A 1 197 ? -11.476 9.884 9.841 1.00 82.38 197 ASN A C 1
ATOM 1637 O O . ASN A 1 197 ? -12.622 9.445 9.791 1.00 82.38 197 ASN A O 1
ATOM 1641 N N . VAL A 1 198 ? -10.630 9.516 10.806 1.00 76.75 198 VAL A N 1
ATOM 1642 C CA . VAL A 1 198 ? -10.970 8.520 11.840 1.00 76.75 198 VAL A CA 1
ATOM 1643 C C . VAL A 1 198 ? -11.940 9.082 12.878 1.00 76.75 198 VAL A C 1
ATOM 1645 O O . VAL A 1 198 ? -12.819 8.360 13.346 1.00 76.75 198 VAL A O 1
ATOM 1648 N N . LEU A 1 199 ? -11.814 10.365 13.227 1.00 80.69 199 LEU A N 1
ATOM 1649 C CA . LEU A 1 199 ? -12.722 11.035 14.163 1.00 80.69 199 LEU A CA 1
ATOM 1650 C C . LEU A 1 199 ? -14.076 11.401 13.533 1.00 80.69 199 LEU A C 1
ATOM 1652 O O . LEU A 1 199 ? -15.046 11.607 14.260 1.00 80.69 199 LEU A O 1
ATOM 1656 N N . GLY A 1 200 ? -14.168 11.423 12.201 1.00 77.50 200 GLY A N 1
ATOM 1657 C CA . GLY A 1 200 ? -15.371 11.827 11.470 1.00 77.50 200 GLY A CA 1
ATOM 1658 C C . GLY A 1 200 ? -15.473 13.332 11.208 1.00 77.50 200 GLY A C 1
ATOM 1659 O O . GLY A 1 200 ? -16.548 13.815 10.871 1.00 77.50 200 GLY A O 1
ATOM 1660 N N . ASN A 1 201 ? -14.369 14.070 11.333 1.00 84.25 201 ASN A N 1
ATOM 1661 C CA . ASN A 1 201 ? -14.290 15.508 11.071 1.00 84.25 201 ASN A CA 1
ATOM 1662 C C . ASN A 1 201 ? -14.072 15.765 9.569 1.00 84.25 201 ASN A C 1
ATOM 1664 O O . ASN A 1 201 ? -13.067 16.348 9.163 1.00 84.25 201 ASN A O 1
ATOM 1668 N N . PHE A 1 202 ? -14.968 15.257 8.723 1.00 84.94 202 PHE A N 1
ATOM 1669 C CA . PHE A 1 202 ? -14.734 15.197 7.277 1.00 84.94 202 PHE A CA 1
ATOM 1670 C C . PHE A 1 202 ? -14.649 16.568 6.598 1.00 84.94 202 PHE A C 1
ATOM 1672 O O . PHE A 1 202 ? -13.959 16.702 5.594 1.00 84.94 202 PHE A O 1
ATOM 1679 N N . GLU A 1 203 ? -15.319 17.577 7.151 1.00 86.25 203 GLU A N 1
ATOM 1680 C CA . GLU A 1 203 ? -15.285 18.965 6.664 1.00 86.25 203 GLU A CA 1
ATOM 1681 C C . GLU A 1 203 ? -13.893 19.597 6.785 1.00 86.25 203 GLU A C 1
ATOM 1683 O O . GLU A 1 203 ? -13.561 20.528 6.061 1.00 86.25 203 GLU A O 1
ATOM 1688 N N . SER A 1 204 ? -13.056 19.074 7.685 1.00 88.06 204 SER A N 1
ATOM 1689 C CA . SER A 1 204 ? -11.684 19.536 7.901 1.00 88.06 204 SER A CA 1
ATOM 1690 C C . SER A 1 204 ? -10.662 18.844 6.992 1.00 88.06 204 SER A C 1
ATOM 1692 O O . SER A 1 204 ? -9.463 18.985 7.224 1.00 88.06 204 SER A O 1
ATOM 1694 N N . ILE A 1 205 ? -11.108 18.059 6.005 1.00 87.69 205 ILE A N 1
ATOM 1695 C CA . ILE A 1 205 ? -10.242 17.333 5.071 1.00 87.69 205 ILE A CA 1
ATOM 1696 C C . ILE A 1 205 ? -10.347 17.984 3.696 1.00 87.69 205 ILE A C 1
ATOM 1698 O O . ILE A 1 205 ? -11.429 18.048 3.112 1.00 87.69 205 ILE A O 1
ATOM 1702 N N . ASN A 1 206 ? -9.213 18.417 3.144 1.00 88.12 206 ASN A N 1
ATOM 1703 C CA . ASN A 1 206 ? -9.176 18.900 1.770 1.00 88.12 206 ASN A CA 1
ATOM 1704 C C . ASN A 1 206 ? -9.189 17.709 0.804 1.00 88.12 206 ASN A C 1
ATOM 1706 O O . ASN A 1 206 ? -8.189 17.023 0.621 1.00 88.12 206 ASN A O 1
ATOM 1710 N N . GLU A 1 207 ? -10.320 17.456 0.152 1.00 87.44 207 GLU A N 1
ATOM 1711 C CA . GLU A 1 207 ? -10.423 16.335 -0.779 1.00 87.44 207 GLU A CA 1
ATOM 1712 C C . GLU A 1 207 ? -9.516 16.471 -2.000 1.00 87.44 207 GLU A C 1
ATOM 1714 O O . GLU A 1 207 ? -9.094 15.460 -2.559 1.00 87.44 207 GLU A O 1
ATOM 1719 N N . GLU A 1 208 ? -9.197 17.683 -2.446 1.00 86.81 208 GLU A N 1
ATOM 1720 C CA . GLU A 1 208 ? -8.440 17.899 -3.680 1.00 86.81 208 GLU A CA 1
ATOM 1721 C C . GLU A 1 208 ? -7.026 17.319 -3.596 1.00 86.81 208 GLU A C 1
ATOM 1723 O O . GLU A 1 208 ? -6.534 16.760 -4.580 1.00 86.81 208 GLU A O 1
ATOM 1728 N N . THR A 1 209 ? -6.432 17.345 -2.402 1.00 83.56 209 THR A N 1
ATOM 1729 C CA . THR A 1 209 ? -5.083 16.835 -2.120 1.00 83.56 209 THR A CA 1
ATOM 1730 C C . THR A 1 209 ? -5.049 15.316 -1.934 1.00 83.56 209 THR A C 1
ATOM 1732 O O . THR A 1 209 ? -3.982 14.695 -1.954 1.00 83.56 209 THR A O 1
ATOM 1735 N N . LEU A 1 210 ? -6.208 14.664 -1.794 1.00 83.00 210 LEU A N 1
ATOM 1736 C CA . LEU A 1 210 ? -6.271 13.229 -1.556 1.00 83.00 210 LEU A CA 1
ATOM 1737 C C . LEU A 1 210 ? -5.998 12.414 -2.826 1.00 83.00 210 LEU A C 1
ATOM 1739 O O . LEU A 1 210 ? -6.613 12.581 -3.883 1.00 83.00 210 LEU A O 1
ATOM 1743 N N . SER A 1 211 ? -5.144 11.400 -2.677 1.00 80.44 211 SER A N 1
ATOM 1744 C CA . SER A 1 211 ? -4.993 10.347 -3.686 1.00 80.44 211 SER A CA 1
ATOM 1745 C C . SER A 1 211 ? -6.325 9.636 -3.971 1.00 80.44 211 SER A C 1
ATOM 1747 O O . SER A 1 211 ? -7.209 9.551 -3.116 1.00 80.44 211 SER A O 1
ATOM 1749 N N . LYS A 1 212 ? -6.450 9.022 -5.157 1.00 80.31 212 LYS A N 1
ATOM 1750 C CA . LYS A 1 212 ? -7.662 8.283 -5.562 1.00 80.31 212 LYS A CA 1
ATOM 1751 C C . LYS A 1 212 ? -8.108 7.236 -4.530 1.00 80.31 212 LYS A C 1
ATOM 1753 O O . LYS A 1 212 ? -9.301 7.084 -4.301 1.00 80.31 212 LYS A O 1
ATOM 1758 N N . SER A 1 213 ? -7.176 6.514 -3.905 1.00 73.44 213 SER A N 1
ATOM 1759 C CA . SER A 1 213 ? -7.498 5.522 -2.867 1.00 73.44 213 SER A CA 1
ATOM 1760 C C . SER A 1 213 ? -7.980 6.161 -1.565 1.00 73.44 213 SER A C 1
ATOM 1762 O O . SER A 1 213 ? -8.905 5.639 -0.944 1.00 73.44 213 SER A O 1
ATOM 1764 N N . LYS A 1 214 ? -7.393 7.296 -1.163 1.00 78.00 214 LYS A N 1
ATOM 1765 C CA . LYS A 1 214 ? -7.833 8.047 0.022 1.00 78.00 214 LYS A CA 1
ATOM 1766 C C . LYS A 1 214 ? -9.227 8.645 -0.184 1.00 78.00 214 LYS A C 1
ATOM 1768 O O . LYS A 1 214 ? -10.057 8.484 0.698 1.00 78.00 214 LYS A O 1
ATOM 1773 N N . LYS A 1 215 ? -9.528 9.194 -1.369 1.00 83.88 215 LYS A N 1
ATOM 1774 C CA . LYS A 1 215 ? -10.878 9.671 -1.737 1.00 83.88 215 LYS A CA 1
ATOM 1775 C C . LYS A 1 215 ? -11.935 8.584 -1.586 1.00 83.88 215 LYS A C 1
ATOM 1777 O O . LYS A 1 215 ? -12.927 8.784 -0.909 1.00 83.88 215 LYS A O 1
ATOM 1782 N N . VAL A 1 216 ? -11.676 7.392 -2.130 1.00 76.12 216 VAL A N 1
ATOM 1783 C CA . VAL A 1 216 ? -12.596 6.247 -1.987 1.00 76.12 216 VAL A CA 1
ATOM 1784 C C . VAL A 1 216 ? -12.811 5.872 -0.516 1.00 76.12 216 VAL A C 1
ATOM 1786 O O . VAL A 1 216 ? -13.910 5.484 -0.137 1.00 76.12 216 VAL A O 1
ATOM 1789 N N . THR A 1 217 ? -11.773 5.990 0.314 1.00 73.12 217 THR A N 1
ATOM 1790 C CA . THR A 1 217 ? -11.860 5.721 1.759 1.00 73.12 217 THR A CA 1
ATOM 1791 C C . THR A 1 217 ? -12.682 6.776 2.483 1.00 73.12 217 THR A C 1
ATOM 1793 O O . THR A 1 217 ? -13.536 6.428 3.292 1.00 73.12 217 THR A O 1
ATOM 1796 N N . LEU A 1 218 ? -12.463 8.047 2.156 1.00 80.62 218 LEU A N 1
ATOM 1797 C CA . LEU A 1 218 ? -13.229 9.155 2.703 1.00 80.62 218 LEU A CA 1
ATOM 1798 C C . LEU A 1 218 ? -14.705 9.059 2.302 1.00 80.62 218 LEU A C 1
ATOM 1800 O O . LEU A 1 218 ? -15.552 9.063 3.183 1.00 80.62 218 LEU A O 1
ATOM 1804 N N . SER A 1 219 ? -15.019 8.879 1.013 1.00 78.81 219 SER A N 1
ATOM 1805 C CA . SER A 1 219 ? -16.399 8.682 0.541 1.00 78.81 219 SER A CA 1
ATOM 1806 C C . SER A 1 219 ? -17.064 7.480 1.206 1.00 78.81 219 SER A C 1
ATOM 1808 O O . SER A 1 219 ? -18.246 7.525 1.529 1.00 78.81 219 SER A O 1
ATOM 1810 N N . PHE A 1 220 ? -16.313 6.404 1.460 1.00 72.50 220 PHE A N 1
ATOM 1811 C CA . PHE A 1 220 ? -16.835 5.283 2.234 1.00 72.50 220 PHE A CA 1
ATOM 1812 C C . PHE A 1 220 ? -17.186 5.700 3.670 1.00 72.50 220 PHE A C 1
ATOM 1814 O O . PHE A 1 220 ? -18.294 5.437 4.120 1.00 72.50 220 PHE A O 1
ATOM 1821 N N . ASN A 1 221 ? -16.287 6.395 4.372 1.00 70.94 221 ASN A N 1
ATOM 1822 C CA . ASN A 1 221 ? -16.531 6.863 5.741 1.00 70.94 221 ASN A CA 1
ATOM 1823 C C . ASN A 1 221 ? -17.628 7.942 5.832 1.00 70.94 221 ASN A C 1
ATOM 1825 O O . ASN A 1 221 ? -18.273 8.068 6.872 1.00 70.94 221 ASN A O 1
ATOM 1829 N N . LYS A 1 222 ? -17.859 8.691 4.748 1.00 73.31 222 LYS A N 1
ATOM 1830 C CA . LYS A 1 222 ? -18.984 9.622 4.573 1.00 73.31 222 LYS A CA 1
ATOM 1831 C C . LYS A 1 222 ? -20.312 8.928 4.241 1.00 73.31 222 LYS A C 1
ATOM 1833 O O . LYS A 1 222 ? -21.327 9.606 4.142 1.00 73.31 222 LYS A O 1
ATOM 1838 N N . ASN A 1 223 ? -20.324 7.603 4.073 1.00 64.38 223 ASN A N 1
ATOM 1839 C CA . ASN A 1 223 ? -21.473 6.812 3.612 1.00 64.38 223 ASN A CA 1
ATOM 1840 C C . ASN A 1 223 ? -21.932 7.110 2.170 1.00 64.38 223 ASN A C 1
ATOM 1842 O O . ASN A 1 223 ? -23.046 6.765 1.785 1.00 64.38 223 ASN A O 1
ATOM 1846 N N . GLU A 1 224 ? -21.066 7.696 1.345 1.00 69.19 224 GLU A N 1
ATOM 1847 C CA . GLU A 1 224 ? -21.327 7.991 -0.072 1.00 69.19 224 GLU A CA 1
ATOM 1848 C C . GLU A 1 224 ? -20.956 6.812 -0.990 1.00 69.19 224 GLU A C 1
ATOM 1850 O O . GLU A 1 224 ? -21.426 6.717 -2.125 1.00 69.19 224 GLU A O 1
ATOM 1855 N N . ALA A 1 225 ? -20.098 5.899 -0.519 1.00 62.88 225 ALA A N 1
ATOM 1856 C CA . ALA A 1 225 ? -19.654 4.726 -1.267 1.00 62.88 225 ALA A CA 1
ATOM 1857 C C . ALA A 1 225 ? -20.075 3.414 -0.587 1.00 62.88 225 ALA A C 1
ATOM 1859 O O . ALA A 1 225 ? -19.877 3.220 0.607 1.00 62.88 225 ALA A O 1
ATOM 1860 N N . ILE A 1 226 ? -20.592 2.473 -1.384 1.00 51.94 226 ILE A N 1
ATOM 1861 C CA . ILE A 1 226 ? -21.143 1.192 -0.903 1.00 51.94 226 ILE A CA 1
ATOM 1862 C C . ILE A 1 226 ? -20.045 0.140 -0.655 1.00 51.94 226 ILE A C 1
ATOM 1864 O O . ILE A 1 226 ? -20.206 -0.745 0.184 1.00 51.94 226 ILE A O 1
ATOM 1868 N N . ASP A 1 227 ? -18.913 0.210 -1.369 1.00 53.88 227 ASP A N 1
ATOM 1869 C CA . ASP A 1 227 ? -17.843 -0.787 -1.252 1.00 53.88 227 ASP A CA 1
ATOM 1870 C C . ASP A 1 227 ? -16.439 -0.174 -1.271 1.00 53.88 227 ASP A C 1
ATOM 1872 O O . ASP A 1 227 ? -16.133 0.752 -2.025 1.00 53.88 227 ASP A O 1
ATOM 1876 N N . LEU A 1 228 ? -15.545 -0.777 -0.487 1.00 57.03 228 LEU A N 1
ATOM 1877 C CA . LEU A 1 228 ? -14.123 -0.475 -0.466 1.00 57.03 228 LEU A CA 1
ATOM 1878 C C . LEU A 1 228 ? -13.357 -1.518 -1.277 1.00 57.03 228 LEU A C 1
ATOM 1880 O O . LEU A 1 228 ? -13.155 -2.654 -0.841 1.00 57.03 228 LEU A O 1
ATOM 1884 N N . LYS A 1 229 ? -12.816 -1.099 -2.430 1.00 51.56 229 LYS A N 1
ATOM 1885 C CA . LYS A 1 229 ? -11.918 -1.939 -3.251 1.00 51.56 229 LYS A CA 1
ATOM 1886 C C . LYS A 1 229 ? -10.696 -2.446 -2.474 1.00 51.56 229 LYS A C 1
ATOM 1888 O O . LYS A 1 229 ? -10.131 -3.485 -2.825 1.00 51.56 229 LYS A O 1
ATOM 1893 N N . ASN A 1 230 ? -10.267 -1.726 -1.437 1.00 51.47 230 ASN A N 1
ATOM 1894 C CA . ASN A 1 230 ? -9.166 -2.136 -0.580 1.00 51.47 230 ASN A CA 1
ATOM 1895 C C . ASN A 1 230 ? -9.538 -1.967 0.901 1.00 51.47 230 ASN A C 1
ATOM 1897 O O . ASN A 1 230 ? -9.532 -0.866 1.440 1.00 51.47 230 ASN A O 1
ATOM 1901 N N . LYS A 1 231 ? -9.849 -3.097 1.548 1.00 49.44 231 LYS A N 1
ATOM 1902 C CA . LYS A 1 231 ? -10.333 -3.216 2.941 1.00 49.44 231 LYS A CA 1
ATOM 1903 C C . LYS A 1 231 ? -9.287 -2.850 4.007 1.00 49.44 231 LYS A C 1
ATOM 1905 O O . LYS A 1 231 ? -9.514 -3.054 5.191 1.00 49.44 231 LYS A O 1
ATOM 1910 N N . THR A 1 232 ? -8.116 -2.403 3.564 1.00 48.97 232 THR A N 1
ATOM 1911 C CA . THR A 1 232 ? -6.967 -2.020 4.386 1.00 48.97 232 THR A CA 1
ATOM 1912 C C . THR A 1 232 ? -6.941 -0.523 4.667 1.00 48.97 232 THR A C 1
ATOM 1914 O O . THR A 1 232 ? -6.087 -0.070 5.417 1.00 48.97 232 THR A O 1
ATOM 1917 N N . HIS A 1 233 ? -7.813 0.249 4.013 1.00 47.88 233 HIS A N 1
ATOM 1918 C CA . HIS A 1 233 ? -7.893 1.682 4.227 1.00 47.88 233 HIS A CA 1
ATOM 1919 C C . HIS A 1 233 ? -8.837 2.017 5.375 1.00 47.88 233 HIS A C 1
ATOM 1921 O O . HIS A 1 233 ? -9.824 1.328 5.622 1.00 47.88 233 HIS A O 1
ATOM 1927 N N . PHE A 1 234 ? -8.450 3.069 6.079 1.00 56.06 234 PHE A N 1
ATOM 1928 C CA . PHE A 1 234 ? -8.889 3.473 7.401 1.00 56.06 234 PHE A CA 1
ATOM 1929 C C . PHE A 1 234 ? -10.381 3.737 7.470 1.00 56.06 234 PHE A C 1
ATOM 1931 O O . PHE A 1 234 ? -10.868 4.782 7.047 1.00 56.06 234 PHE A O 1
ATOM 1938 N N . GLN A 1 235 ? -11.081 2.763 8.025 1.00 54.34 235 GLN A N 1
ATOM 1939 C CA . GLN A 1 235 ? -12.483 2.856 8.371 1.00 54.34 235 GLN A CA 1
ATOM 1940 C C . GLN A 1 235 ? -12.629 3.481 9.760 1.00 54.34 235 GLN A C 1
ATOM 1942 O O . GLN A 1 235 ? -11.802 3.270 10.648 1.00 54.34 235 GLN A O 1
ATOM 1947 N N . LYS A 1 236 ? -13.703 4.231 9.961 1.00 50.09 236 LYS A N 1
ATOM 1948 C CA . LYS A 1 236 ? -14.163 4.606 11.299 1.00 50.09 236 LYS A CA 1
ATOM 1949 C C . LYS A 1 236 ? -14.572 3.334 12.069 1.00 50.09 236 LYS A C 1
ATOM 1951 O O . LYS A 1 236 ? -15.140 2.410 11.485 1.00 50.09 236 LYS A O 1
ATOM 1956 N N . GLY A 1 237 ? -14.251 3.234 13.364 1.00 48.09 237 GLY A N 1
ATOM 1957 C CA . GLY A 1 237 ? -14.704 2.121 14.214 1.00 48.09 237 GLY A CA 1
ATOM 1958 C C . GLY A 1 237 ? -14.001 0.771 13.996 1.00 48.09 237 GLY A C 1
ATOM 1959 O O . GLY A 1 237 ? -14.623 -0.288 14.143 1.00 48.09 237 GLY A O 1
ATOM 1960 N N . ILE A 1 238 ? -12.703 0.760 13.659 1.00 49.69 238 ILE A N 1
ATOM 1961 C CA . ILE A 1 238 ? -11.893 -0.469 13.512 1.00 49.69 238 ILE A CA 1
ATOM 1962 C C . ILE A 1 238 ? -11.606 -1.110 14.888 1.00 49.69 238 ILE A C 1
ATOM 1964 O O . ILE A 1 238 ? -10.473 -1.257 15.291 1.00 49.69 238 ILE A O 1
ATOM 1968 N N . ILE A 1 239 ? -12.619 -1.661 15.561 1.00 47.88 239 ILE A N 1
ATOM 1969 C CA . ILE A 1 239 ? -12.495 -2.680 16.630 1.00 47.88 239 ILE A CA 1
ATOM 1970 C C . ILE A 1 239 ? -12.381 -2.165 18.083 1.00 47.88 239 ILE A C 1
ATOM 1972 O O . ILE A 1 239 ? -11.363 -1.661 18.548 1.00 47.88 239 ILE A O 1
ATOM 1976 N N . LYS A 1 240 ? -13.381 -2.577 18.884 1.00 38.22 240 LYS A N 1
ATOM 1977 C CA . LYS A 1 240 ? -13.181 -3.011 20.280 1.00 38.22 240 LYS A CA 1
ATOM 1978 C C . LYS A 1 240 ? -12.979 -4.533 20.325 1.00 38.22 240 LYS A C 1
ATOM 1980 O O . LYS A 1 240 ? -13.782 -5.286 19.769 1.00 38.22 240 LYS A O 1
ATOM 1985 N N . LYS A 1 241 ? -11.894 -4.954 20.988 1.00 37.56 241 LYS A N 1
ATOM 1986 C CA . LYS A 1 241 ? -11.391 -6.331 21.171 1.00 37.56 241 LYS A CA 1
ATOM 1987 C C . LYS A 1 241 ? -12.487 -7.391 21.368 1.00 37.56 241 LYS A C 1
ATOM 1989 O O . LYS A 1 241 ? -13.235 -7.325 22.340 1.00 37.56 241 LYS A O 1
ATOM 1994 N N . ASN A 1 242 ? -12.512 -8.420 20.510 1.00 34.78 242 ASN A N 1
ATOM 1995 C CA . ASN A 1 242 ? -12.719 -9.811 20.944 1.00 34.78 242 ASN A CA 1
ATOM 1996 C C . ASN A 1 242 ? -12.471 -10.838 19.816 1.00 34.78 242 ASN A C 1
ATOM 1998 O O . ASN A 1 242 ? -13.097 -10.769 18.754 1.00 34.78 242 ASN A O 1
ATOM 2002 N N . ASP A 1 243 ? -11.646 -11.844 20.119 1.00 37.62 243 ASP A N 1
ATOM 2003 C CA . ASP A 1 243 ? -10.969 -12.837 19.257 1.00 37.62 243 ASP A CA 1
ATOM 2004 C C . ASP A 1 243 ? -11.837 -13.837 18.470 1.00 37.62 243 ASP A C 1
ATOM 2006 O O . ASP A 1 243 ? -11.463 -15.002 18.287 1.00 37.62 243 ASP A O 1
ATOM 2010 N N . LYS A 1 244 ? -13.003 -13.442 17.948 1.00 38.69 244 LYS A N 1
ATOM 2011 C CA . LYS A 1 244 ? -13.721 -14.374 17.060 1.00 38.69 244 LYS A CA 1
ATOM 2012 C C . LYS A 1 244 ? -14.467 -13.814 15.868 1.00 38.69 244 LYS A C 1
ATOM 2014 O O . LYS A 1 244 ? -14.569 -14.555 14.907 1.00 38.69 244 LYS A O 1
ATOM 2019 N N . TYR A 1 245 ? -14.922 -12.570 15.868 1.00 43.59 245 TYR A N 1
ATOM 2020 C CA . TYR A 1 245 ? -15.590 -11.950 14.716 1.00 43.59 245 TYR A CA 1
ATOM 2021 C C . TYR A 1 245 ? -15.538 -10.448 14.925 1.00 43.59 245 TYR A C 1
ATOM 2023 O O . TYR A 1 245 ? -15.835 -10.054 16.046 1.00 43.59 245 TYR A O 1
ATOM 2031 N N . TRP A 1 246 ? -15.168 -9.671 13.900 1.00 46.59 246 TRP A N 1
ATOM 2032 C CA . TRP A 1 246 ? -15.259 -8.205 13.799 1.00 46.59 246 TRP A CA 1
ATOM 2033 C C . TRP A 1 246 ? -16.694 -7.732 14.100 1.00 46.59 246 TRP A C 1
ATOM 2035 O O . TRP A 1 246 ? -17.533 -7.747 13.204 1.00 46.59 246 TRP A O 1
ATOM 2045 N N . PRO A 1 247 ? -17.047 -7.343 15.338 1.00 44.59 247 PRO A N 1
ATOM 2046 C CA . PRO A 1 247 ? -18.442 -7.093 15.658 1.00 44.59 247 PRO A CA 1
ATOM 2047 C C . PRO A 1 247 ? -18.932 -5.714 15.245 1.00 44.59 247 PRO A C 1
ATOM 2049 O O . PRO A 1 247 ? -20.125 -5.507 15.107 1.00 44.59 247 PRO A O 1
ATOM 2052 N N . ASN A 1 248 ? -18.018 -4.753 15.198 1.00 48.75 248 ASN A N 1
ATOM 2053 C CA . ASN A 1 248 ? -18.356 -3.334 15.224 1.00 48.75 248 ASN A CA 1
ATOM 2054 C C . ASN A 1 248 ? -17.662 -2.590 14.088 1.00 48.75 248 ASN A C 1
ATOM 2056 O O . ASN A 1 248 ? -17.498 -1.383 14.161 1.00 48.75 248 ASN A O 1
ATOM 2060 N N . ASN A 1 249 ? -17.216 -3.329 13.075 1.00 54.47 249 ASN A N 1
ATOM 2061 C CA . ASN A 1 249 ? -16.705 -2.735 11.863 1.00 54.47 249 ASN A CA 1
ATOM 2062 C C . ASN A 1 249 ? -17.897 -2.406 10.960 1.00 54.47 249 ASN A C 1
ATOM 2064 O O . ASN A 1 249 ? -18.630 -3.310 10.550 1.00 54.47 249 ASN A O 1
ATOM 2068 N N . GLU A 1 250 ? -18.071 -1.120 10.681 1.00 53.12 250 GLU A N 1
ATOM 2069 C CA . GLU A 1 250 ? -19.175 -0.573 9.898 1.00 53.12 250 GLU A CA 1
ATOM 2070 C C . GLU A 1 250 ? -19.335 -1.289 8.547 1.00 53.12 250 GLU A C 1
ATOM 2072 O O . GLU A 1 250 ? -20.398 -1.836 8.247 1.00 53.12 250 GLU A O 1
ATOM 2077 N N . TYR A 1 251 ? -18.236 -1.439 7.802 1.00 53.19 251 TYR A N 1
ATOM 2078 C CA . TYR A 1 251 ? -18.206 -2.142 6.519 1.00 53.19 251 TYR A CA 1
ATOM 2079 C C . TYR A 1 251 ? -18.669 -3.600 6.614 1.00 53.19 251 TYR A C 1
ATOM 2081 O O . TYR A 1 251 ? -19.462 -4.051 5.790 1.00 53.19 251 TYR A O 1
ATOM 2089 N N . TYR A 1 252 ? -18.196 -4.363 7.603 1.00 55.50 252 TYR A N 1
ATOM 2090 C CA . TYR A 1 252 ? -18.581 -5.770 7.747 1.00 55.50 252 TYR A CA 1
ATOM 2091 C C . TYR A 1 252 ? -20.058 -5.928 8.095 1.00 55.50 252 TYR A C 1
ATOM 2093 O O . TYR A 1 252 ? -20.724 -6.797 7.528 1.00 55.50 252 TYR A O 1
ATOM 2101 N N . CYS A 1 253 ? -20.573 -5.097 9.000 1.00 53.84 253 CYS A N 1
ATOM 2102 C CA . CYS A 1 253 ? -21.976 -5.136 9.393 1.00 53.84 253 CYS A CA 1
ATOM 2103 C C . CYS A 1 253 ? -22.888 -4.772 8.214 1.00 53.84 253 CYS A C 1
ATOM 2105 O O . CYS A 1 253 ? -23.815 -5.528 7.914 1.00 53.84 253 CYS A O 1
ATOM 2107 N N . PHE A 1 254 ? -22.583 -3.690 7.491 1.00 55.31 254 PHE A N 1
ATOM 2108 C CA . PHE A 1 254 ? -23.366 -3.277 6.326 1.00 55.31 254 PHE A CA 1
ATOM 2109 C C . PHE A 1 254 ? -23.278 -4.275 5.175 1.00 55.31 254 PHE A C 1
ATOM 2111 O O . PHE A 1 254 ? -24.311 -4.698 4.659 1.00 55.31 254 PHE A O 1
ATOM 2118 N N . LYS A 1 255 ? -22.078 -4.751 4.830 1.00 56.31 255 LYS A N 1
ATOM 2119 C CA . LYS A 1 255 ? -21.900 -5.749 3.770 1.00 56.31 255 LYS A CA 1
ATOM 2120 C C . LYS A 1 255 ? -22.604 -7.064 4.088 1.00 56.31 255 LYS A C 1
ATOM 2122 O O . LYS A 1 255 ? -23.300 -7.599 3.236 1.00 56.31 255 LYS A O 1
ATOM 2127 N N . THR A 1 256 ? -22.484 -7.561 5.322 1.00 58.94 256 THR A N 1
ATOM 2128 C CA . THR A 1 256 ? -23.165 -8.798 5.745 1.00 58.94 256 THR A CA 1
ATOM 2129 C C . THR A 1 256 ? -24.685 -8.649 5.677 1.00 58.94 256 THR A C 1
ATOM 2131 O O . THR A 1 256 ? -25.376 -9.601 5.322 1.00 58.94 256 THR A O 1
ATOM 2134 N N . ALA A 1 257 ? -25.220 -7.473 6.015 1.00 57.34 257 ALA A N 1
ATOM 2135 C CA . ALA A 1 257 ? -26.647 -7.201 5.899 1.00 57.34 257 ALA A CA 1
ATOM 2136 C C . ALA A 1 257 ? -27.115 -7.092 4.438 1.00 57.34 257 ALA A C 1
ATOM 2138 O O . ALA A 1 257 ? -28.177 -7.616 4.102 1.00 57.34 257 ALA A O 1
ATOM 2139 N N . GLN A 1 258 ? -26.323 -6.449 3.574 1.00 55.69 258 GLN A N 1
ATOM 2140 C CA . GLN A 1 258 ? -26.609 -6.293 2.145 1.00 55.69 258 GLN A CA 1
ATOM 2141 C C . GLN A 1 258 ? -26.522 -7.616 1.381 1.00 55.69 258 GLN A C 1
ATOM 2143 O O . GLN A 1 258 ? -27.470 -7.974 0.692 1.00 55.69 258 GLN A O 1
ATOM 2148 N N . GLU A 1 259 ? -25.444 -8.390 1.556 1.00 60.44 259 GLU A N 1
ATOM 2149 C CA . GLU A 1 259 ? -25.268 -9.720 0.940 1.00 60.44 259 GLU A CA 1
ATOM 2150 C C . GLU A 1 259 ? -26.407 -10.688 1.293 1.00 60.44 259 GLU A C 1
ATOM 2152 O O . GLU A 1 259 ? -26.636 -11.675 0.597 1.00 60.44 259 GLU A O 1
ATOM 2157 N N . ARG A 1 260 ? -27.124 -10.410 2.385 1.00 61.56 260 ARG A N 1
ATOM 2158 C CA . ARG A 1 260 ? -28.221 -11.230 2.897 1.00 61.56 260 ARG A CA 1
ATOM 2159 C C . ARG A 1 260 ? -29.598 -10.593 2.724 1.00 61.56 260 ARG A C 1
ATOM 2161 O O . ARG A 1 260 ? -30.564 -11.110 3.280 1.00 61.56 260 ARG A O 1
ATOM 2168 N N . ASN A 1 261 ? -29.700 -9.505 1.956 1.00 59.22 261 ASN A N 1
ATOM 2169 C CA . ASN A 1 261 ? -30.952 -8.808 1.650 1.00 59.22 261 ASN A CA 1
ATOM 2170 C C . ASN A 1 261 ? -31.785 -8.444 2.890 1.00 59.22 261 ASN A C 1
ATOM 2172 O O . ASN A 1 261 ? -33.012 -8.516 2.882 1.00 59.22 261 ASN A O 1
ATOM 2176 N N . TYR A 1 262 ? -31.142 -8.014 3.977 1.00 58.19 262 TYR A N 1
ATOM 2177 C CA . TYR A 1 262 ? -31.861 -7.589 5.184 1.00 58.19 262 TYR A CA 1
ATOM 2178 C C . TYR A 1 262 ? -32.544 -6.212 5.047 1.00 58.19 262 TYR A C 1
ATOM 2180 O O . TYR A 1 262 ? -33.075 -5.714 6.037 1.00 58.19 262 TYR A O 1
ATOM 2188 N N . ASN A 1 263 ? -32.565 -5.619 3.842 1.00 51.94 263 ASN A N 1
ATOM 2189 C CA . ASN A 1 263 ? -33.208 -4.339 3.507 1.00 51.94 263 ASN A CA 1
ATOM 2190 C C . ASN A 1 263 ? -32.895 -3.215 4.506 1.00 51.94 263 ASN A C 1
ATOM 2192 O O . ASN A 1 263 ? -33.773 -2.461 4.921 1.00 51.94 263 ASN A O 1
ATOM 2196 N N . ILE A 1 264 ? -31.631 -3.118 4.914 1.00 51.25 264 ILE A N 1
ATOM 2197 C CA . ILE A 1 264 ? -31.162 -2.058 5.804 1.00 51.25 264 ILE A CA 1
ATOM 2198 C C . ILE A 1 264 ? -30.759 -0.875 4.929 1.00 51.25 264 ILE A C 1
ATOM 2200 O O . ILE A 1 264 ? -29.821 -0.989 4.141 1.00 51.25 264 ILE A O 1
ATOM 2204 N N . GLN A 1 265 ? -31.482 0.240 5.041 1.00 46.50 265 GLN A N 1
ATOM 2205 C CA . GLN A 1 265 ? -31.105 1.486 4.374 1.00 46.50 265 GLN A CA 1
ATOM 2206 C C . GLN A 1 265 ? -29.886 2.082 5.089 1.00 46.50 265 GLN A C 1
ATOM 2208 O O . GLN A 1 265 ? -29.901 2.248 6.310 1.00 46.50 265 GLN A O 1
ATOM 2213 N N . SER A 1 266 ? -28.829 2.379 4.331 1.00 40.12 266 SER A N 1
ATOM 2214 C CA . SER A 1 266 ? -27.554 2.928 4.825 1.00 40.12 266 SER A CA 1
ATOM 2215 C C . SER A 1 266 ? -27.715 4.266 5.550 1.00 40.12 266 SER A C 1
ATOM 2217 O O . SER A 1 266 ? -26.929 4.586 6.431 1.00 40.12 266 SER A O 1
ATOM 2219 N N . GLU A 1 267 ? -28.768 5.011 5.225 1.00 42.34 267 GLU A N 1
ATOM 2220 C CA . GLU A 1 267 ? -29.087 6.331 5.780 1.00 42.34 267 GLU A CA 1
ATOM 2221 C C . GLU A 1 267 ? -29.636 6.277 7.223 1.00 42.34 267 GLU A C 1
ATOM 2223 O O . GLU A 1 267 ? -29.657 7.293 7.910 1.00 42.34 267 GLU A O 1
ATOM 2228 N N . ILE A 1 268 ? -30.082 5.107 7.708 1.00 42.16 268 ILE A N 1
ATOM 2229 C CA . ILE A 1 268 ? -30.879 4.991 8.948 1.00 42.16 268 ILE A CA 1
ATOM 2230 C C . ILE A 1 268 ? -30.033 4.729 10.206 1.00 42.16 268 ILE A C 1
ATOM 2232 O O . ILE A 1 268 ? -30.528 4.884 11.323 1.00 42.16 268 ILE A O 1
ATOM 2236 N N . ILE A 1 269 ? -28.765 4.334 10.074 1.00 42.06 269 ILE A N 1
ATOM 2237 C CA . ILE A 1 269 ? -27.954 3.906 11.223 1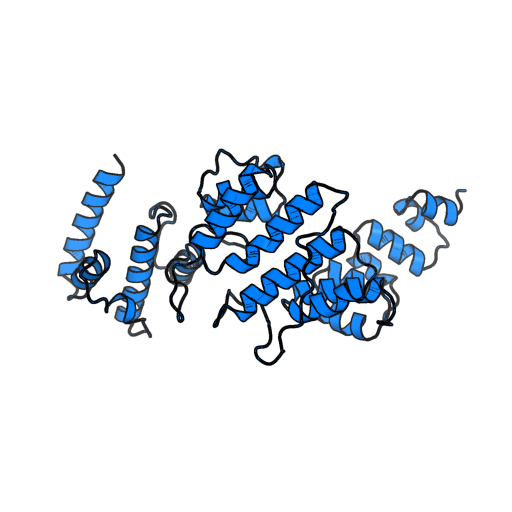.00 42.06 269 ILE A CA 1
ATOM 2238 C C . ILE A 1 269 ? -26.708 4.796 11.325 1.00 42.06 269 ILE A C 1
ATOM 2240 O O . ILE A 1 269 ? -25.731 4.537 10.625 1.00 42.06 269 ILE A O 1
ATOM 2244 N N . PRO A 1 270 ? -26.716 5.828 12.193 1.00 42.25 270 PRO A N 1
ATOM 2245 C CA . PRO A 1 270 ? -25.549 6.674 12.424 1.00 42.25 270 PRO A CA 1
ATOM 2246 C C . PRO A 1 270 ? -24.328 5.834 12.814 1.00 42.25 270 PRO A C 1
ATOM 2248 O O . PRO A 1 270 ? -24.461 4.897 13.604 1.00 42.25 270 PRO A O 1
ATOM 2251 N N . SER A 1 271 ? -23.141 6.212 12.329 1.00 42.91 271 SER A N 1
ATOM 2252 C CA . SER A 1 271 ? -21.855 5.501 12.495 1.00 42.91 271 SER A CA 1
ATOM 2253 C C . SER A 1 271 ? -21.295 5.480 13.928 1.00 42.91 271 SER A C 1
ATOM 2255 O O . SER A 1 271 ? -20.096 5.293 14.149 1.00 42.91 271 SER A O 1
ATOM 2257 N N . ASP A 1 272 ? -22.139 5.695 14.937 1.00 47.72 272 ASP A N 1
ATOM 2258 C CA . ASP A 1 272 ? -21.722 5.594 16.325 1.00 47.72 272 ASP A CA 1
ATOM 2259 C C . ASP A 1 272 ? -21.545 4.126 16.758 1.00 47.72 272 ASP A C 1
ATOM 2261 O O . ASP A 1 272 ? -22.184 3.183 16.276 1.00 47.72 272 ASP A O 1
ATOM 2265 N N . SER A 1 273 ? -20.632 3.919 17.709 1.00 45.97 273 SER A N 1
ATOM 2266 C CA . SER A 1 273 ? -20.256 2.578 18.166 1.00 45.97 273 SER A CA 1
ATOM 2267 C C . SER A 1 273 ? -21.395 1.793 18.828 1.00 45.97 273 SER A C 1
ATOM 2269 O O . SER A 1 273 ? -21.263 0.582 19.010 1.00 45.97 273 SER A O 1
ATOM 2271 N N . ASN A 1 274 ? -22.480 2.446 19.246 1.00 48.72 274 ASN A N 1
ATOM 2272 C CA . ASN A 1 274 ? -23.627 1.786 19.859 1.00 48.72 274 ASN A CA 1
ATOM 2273 C C . ASN A 1 274 ? -24.582 1.274 18.782 1.00 48.72 274 ASN A C 1
ATOM 2275 O O . ASN A 1 274 ? -24.960 0.106 18.827 1.00 48.72 274 ASN A O 1
ATOM 2279 N N . ASN A 1 275 ? -24.856 2.069 17.756 1.00 49.84 275 ASN A N 1
ATOM 2280 C CA . ASN A 1 275 ? -25.681 1.689 16.615 1.00 49.84 275 ASN A CA 1
ATOM 2281 C C . ASN A 1 275 ? -25.084 0.525 15.813 1.00 49.84 275 ASN A C 1
ATOM 2283 O O . ASN A 1 275 ? -25.800 -0.401 15.427 1.00 49.84 275 ASN A O 1
ATOM 2287 N N . LEU A 1 276 ? -23.758 0.478 15.660 1.00 52.12 276 LEU A N 1
ATOM 2288 C CA . LEU A 1 276 ? -23.081 -0.665 15.033 1.00 52.12 276 LEU A CA 1
ATOM 2289 C C . LEU A 1 276 ? -23.203 -1.958 15.856 1.00 52.12 276 LEU A C 1
ATOM 2291 O O . LEU A 1 276 ? -23.361 -3.042 15.286 1.00 52.12 276 LEU A O 1
ATOM 2295 N N . LYS A 1 277 ? -23.194 -1.864 17.195 1.00 53.09 277 LYS A N 1
ATOM 2296 C CA . LYS A 1 277 ? -23.466 -3.025 18.064 1.00 53.09 277 LYS A CA 1
ATOM 2297 C C . LYS A 1 277 ? -24.911 -3.494 17.915 1.00 53.09 277 LYS A C 1
ATOM 2299 O O . LYS A 1 277 ? -25.137 -4.702 17.906 1.00 53.09 277 LYS A O 1
ATOM 2304 N N . LEU A 1 278 ? -25.865 -2.567 17.791 1.00 53.31 278 LEU A N 1
ATOM 2305 C CA . LEU A 1 278 ? -27.282 -2.880 17.577 1.00 53.31 278 LEU A CA 1
ATOM 2306 C C . LEU A 1 278 ? -27.502 -3.593 16.243 1.00 53.31 278 LEU A C 1
ATOM 2308 O O . LEU A 1 278 ? -28.130 -4.650 16.208 1.00 53.31 278 LEU A O 1
ATOM 2312 N N . LEU A 1 279 ? -26.908 -3.076 15.166 1.00 56.69 279 LEU A N 1
ATOM 2313 C CA . LEU A 1 279 ? -26.942 -3.703 13.848 1.00 56.69 279 LEU A CA 1
ATOM 2314 C C . LEU A 1 279 ? -26.353 -5.119 13.883 1.00 56.69 279 LEU A C 1
ATOM 2316 O O . LEU A 1 279 ? -26.939 -6.066 13.358 1.00 56.69 279 LEU A O 1
ATOM 2320 N N . ASN A 1 280 ? -25.215 -5.305 14.546 1.00 58.41 280 ASN A N 1
ATOM 2321 C CA . ASN A 1 280 ? -24.607 -6.625 14.632 1.00 58.41 280 ASN A CA 1
ATOM 2322 C C . ASN A 1 280 ? -25.388 -7.602 15.533 1.00 58.41 280 ASN A C 1
ATOM 2324 O O . ASN A 1 280 ? -25.461 -8.800 15.237 1.00 58.41 280 ASN A O 1
ATOM 2328 N N . ALA A 1 281 ? -26.008 -7.111 16.610 1.00 58.00 281 ALA A N 1
ATOM 2329 C CA . ALA A 1 281 ? -26.940 -7.897 17.415 1.00 58.00 281 ALA A CA 1
ATOM 2330 C C . ALA A 1 281 ? -28.140 -8.347 16.567 1.00 58.00 281 ALA A C 1
ATOM 2332 O O . ALA A 1 281 ? -28.462 -9.535 16.552 1.00 58.00 281 ALA A O 1
ATOM 2333 N N . PHE A 1 282 ? -28.716 -7.442 15.768 1.00 59.28 282 PHE A N 1
ATOM 2334 C CA . PHE A 1 282 ? -29.791 -7.742 14.821 1.00 59.28 282 PHE A CA 1
ATOM 2335 C C . PHE A 1 282 ? -29.384 -8.797 13.776 1.00 59.28 282 PHE A C 1
ATOM 2337 O O . PHE A 1 282 ? -30.113 -9.767 13.562 1.00 59.28 282 PHE A O 1
ATOM 2344 N N . ILE A 1 283 ? -28.193 -8.682 13.176 1.00 61.47 283 ILE A N 1
ATOM 2345 C CA . ILE A 1 283 ? -27.660 -9.677 12.226 1.00 61.47 283 ILE A CA 1
ATOM 2346 C C . ILE A 1 283 ? -27.520 -11.057 12.888 1.00 61.47 283 ILE A C 1
ATOM 2348 O O . ILE A 1 283 ? -27.906 -12.070 12.299 1.00 61.47 283 ILE A O 1
ATOM 2352 N N . ASN A 1 284 ? -26.976 -11.129 14.109 1.00 59.03 284 ASN A N 1
ATOM 2353 C CA . ASN A 1 284 ? -26.828 -12.399 14.834 1.00 59.03 284 ASN A CA 1
ATOM 2354 C C . ASN A 1 284 ? -28.179 -12.997 15.249 1.00 59.03 284 ASN A C 1
ATOM 2356 O O . ASN A 1 284 ? -28.329 -14.217 15.229 1.00 59.03 284 ASN A O 1
ATOM 2360 N N . LEU A 1 285 ? -29.157 -12.157 15.577 1.00 57.91 285 LEU A N 1
ATOM 2361 C CA . LEU A 1 285 ? -30.520 -12.565 15.902 1.00 57.91 285 LEU A CA 1
ATOM 2362 C C . LEU A 1 285 ? -31.247 -13.137 14.674 1.00 57.91 285 LEU A C 1
ATOM 2364 O O . LEU A 1 285 ? -31.843 -14.206 14.759 1.00 57.91 285 LEU A O 1
ATOM 2368 N N . LYS A 1 286 ? -31.120 -12.506 13.500 1.00 59.41 286 LYS A N 1
ATOM 2369 C CA . LYS A 1 286 ? -31.643 -13.059 12.237 1.00 59.41 286 LYS A CA 1
ATOM 2370 C C . LYS A 1 286 ? -31.024 -14.412 11.893 1.00 59.41 286 LYS A C 1
ATOM 2372 O O . LYS A 1 286 ? -31.739 -15.326 11.500 1.00 59.41 286 LYS A O 1
ATOM 2377 N N . ARG A 1 287 ? -29.716 -14.576 12.116 1.00 63.53 287 ARG A N 1
ATOM 2378 C CA . ARG A 1 287 ? -29.037 -15.874 11.955 1.00 63.53 287 ARG A CA 1
ATOM 2379 C C . ARG A 1 287 ? -29.606 -16.934 12.889 1.00 63.53 287 ARG A C 1
ATOM 2381 O O . ARG A 1 287 ? -29.853 -18.047 12.446 1.00 63.53 287 ARG A O 1
ATOM 2388 N N . MET A 1 288 ? -29.836 -16.581 14.152 1.00 59.66 288 MET A N 1
ATOM 2389 C CA . MET A 1 288 ? -30.457 -17.480 15.122 1.00 59.66 288 MET A CA 1
ATOM 2390 C C . MET A 1 288 ? -31.852 -17.923 14.659 1.00 59.66 288 MET A C 1
ATOM 2392 O O . MET A 1 288 ? -32.130 -19.116 14.669 1.00 59.66 288 MET A O 1
ATOM 2396 N N . PHE A 1 289 ? -32.694 -16.993 14.195 1.00 56.72 289 PHE A N 1
ATOM 2397 C CA . PHE A 1 289 ? -34.035 -17.319 13.694 1.00 56.72 289 PHE A CA 1
ATOM 2398 C C . PHE A 1 289 ? -34.035 -18.157 12.414 1.00 56.72 289 PHE A C 1
ATOM 2400 O O . PHE A 1 289 ? -34.925 -18.979 12.226 1.00 56.72 289 PHE A O 1
ATOM 2407 N N . ASN A 1 290 ? -33.012 -18.014 11.577 1.00 60.59 290 ASN A N 1
ATOM 2408 C CA . ASN A 1 290 ? -32.831 -18.839 10.385 1.00 60.59 290 ASN A CA 1
ATOM 2409 C C . ASN A 1 290 ? -32.163 -20.199 10.689 1.00 60.59 290 ASN A C 1
ATOM 2411 O O . ASN A 1 290 ? -31.730 -20.880 9.762 1.00 60.59 290 ASN A O 1
ATOM 2415 N N . ASN A 1 291 ? -32.035 -20.594 11.966 1.00 62.88 291 ASN A N 1
ATOM 2416 C CA . ASN A 1 291 ? -31.306 -21.791 12.413 1.00 62.88 291 ASN A CA 1
ATOM 2417 C C . ASN A 1 291 ? -29.847 -21.861 11.928 1.00 62.88 291 ASN A C 1
ATOM 2419 O O . ASN A 1 291 ? -29.241 -22.929 11.833 1.00 62.88 291 ASN A O 1
ATOM 2423 N N . GLU A 1 292 ? -29.242 -20.713 11.647 1.00 62.81 292 GLU A N 1
ATOM 2424 C CA . GLU A 1 292 ? -27.845 -20.636 11.266 1.00 62.81 292 GLU A CA 1
ATOM 2425 C C . GLU A 1 292 ? -26.942 -20.557 12.499 1.00 62.81 292 GLU A C 1
ATOM 2427 O O . GLU A 1 292 ? -27.321 -20.102 13.580 1.00 62.81 292 GLU A O 1
ATOM 2432 N N . LYS A 1 293 ? -25.670 -20.926 12.323 1.00 62.06 293 LYS A N 1
ATOM 2433 C CA . LYS A 1 293 ? -24.646 -20.728 13.354 1.00 62.06 293 LYS A CA 1
ATOM 2434 C C . LYS A 1 293 ? -24.603 -19.250 13.749 1.00 62.06 293 LYS A C 1
ATOM 2436 O O . LYS A 1 293 ? -24.326 -18.413 12.896 1.00 62.06 293 LYS A O 1
ATOM 2441 N N . PHE A 1 294 ? -24.808 -18.931 15.022 1.00 57.66 294 PHE A N 1
ATOM 2442 C CA . PHE A 1 294 ? -24.794 -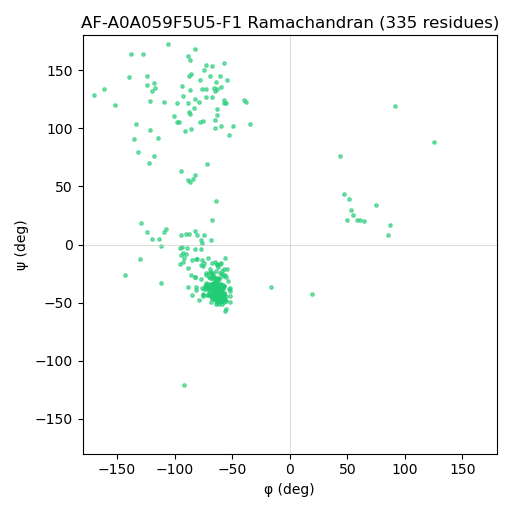17.565 15.559 1.00 57.66 294 PHE A CA 1
ATOM 2443 C C . PHE A 1 294 ? -23.842 -17.455 16.760 1.00 57.66 294 PHE A C 1
ATOM 2445 O O . PHE A 1 294 ? -23.409 -18.464 17.324 1.00 57.66 294 PHE A O 1
ATOM 2452 N N . THR A 1 295 ? -23.467 -16.232 17.149 1.00 54.94 295 THR A N 1
ATOM 2453 C CA . THR A 1 295 ? -22.511 -16.024 18.248 1.00 54.94 295 THR A CA 1
ATOM 2454 C C . THR A 1 295 ? -23.238 -15.717 19.557 1.00 54.94 295 THR A C 1
ATOM 2456 O O . THR A 1 295 ? -23.663 -14.589 19.780 1.00 54.94 295 THR A O 1
ATOM 2459 N N . ARG A 1 296 ? -23.299 -16.689 20.479 1.00 50.78 296 ARG A N 1
ATOM 2460 C CA . ARG A 1 296 ? -23.949 -16.536 21.801 1.00 50.78 296 ARG A CA 1
ATOM 2461 C C . ARG A 1 296 ? -23.352 -15.436 22.697 1.00 50.78 296 ARG A C 1
ATOM 2463 O O . ARG A 1 296 ? -24.009 -15.008 23.630 1.00 50.78 296 ARG A O 1
ATOM 2470 N N . LYS A 1 297 ? -22.141 -14.931 22.419 1.00 50.59 297 LYS A N 1
ATOM 2471 C CA . LYS A 1 297 ? -21.498 -13.873 23.230 1.00 50.59 297 LYS A CA 1
ATOM 2472 C C . LYS A 1 297 ? -22.287 -12.557 23.252 1.00 50.59 297 LYS A C 1
ATOM 2474 O O . LYS A 1 297 ? -22.232 -11.850 24.244 1.00 50.59 297 LYS A O 1
ATOM 2479 N N . TYR A 1 298 ? -23.031 -12.245 22.186 1.00 46.44 298 TYR A N 1
ATOM 2480 C CA . TYR A 1 298 ? -23.914 -11.067 22.150 1.00 46.44 298 TYR A CA 1
ATOM 2481 C C . TYR A 1 298 ? -25.143 -11.222 23.053 1.00 46.44 298 TYR A C 1
ATOM 2483 O O . TYR A 1 298 ? -25.840 -10.252 23.313 1.00 46.44 298 TYR A O 1
ATOM 2491 N N . PHE A 1 299 ? -25.374 -12.442 23.536 1.00 46.50 299 PHE A N 1
ATOM 2492 C CA . PHE A 1 299 ? -26.490 -12.855 24.375 1.00 46.50 299 PHE A CA 1
ATOM 2493 C C . PHE A 1 299 ? -26.019 -13.222 25.791 1.00 46.50 299 PHE A C 1
ATOM 2495 O O . PHE A 1 299 ? -26.836 -13.559 26.631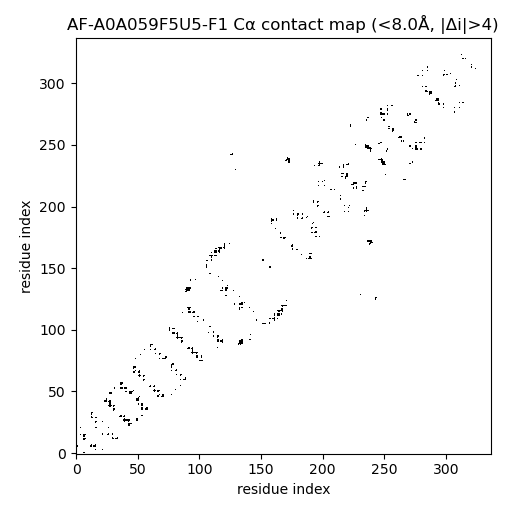 1.00 46.50 299 PHE A O 1
ATOM 2502 N N . ASN A 1 300 ? -24.712 -13.163 26.081 1.00 40.75 300 ASN A N 1
ATOM 2503 C CA . ASN A 1 300 ? -24.124 -13.556 27.363 1.00 40.75 300 ASN A CA 1
ATOM 2504 C C . ASN A 1 300 ? -23.169 -12.456 27.852 1.00 40.75 300 ASN A C 1
ATOM 2506 O O . ASN A 1 300 ? -21.951 -12.581 27.722 1.00 40.75 300 ASN A O 1
ATOM 2510 N N . HIS A 1 301 ? -23.713 -11.384 28.430 1.00 41.50 301 HIS A N 1
ATOM 2511 C CA . HIS A 1 301 ? -22.944 -10.491 29.295 1.00 41.50 301 HIS A CA 1
ATOM 2512 C C . HIS A 1 301 ? -23.592 -10.435 30.677 1.00 41.50 301 HIS A C 1
ATOM 2514 O O . HIS A 1 301 ? -24.770 -10.123 30.810 1.00 41.50 301 HIS A O 1
ATOM 2520 N N . ALA A 1 302 ? -22.798 -10.766 31.697 1.00 37.09 302 ALA A N 1
ATOM 2521 C CA . ALA A 1 302 ? -23.137 -10.542 33.092 1.00 37.09 302 ALA A CA 1
ATOM 2522 C C . ALA A 1 302 ? -22.968 -9.043 33.370 1.00 37.09 302 ALA A C 1
ATOM 2524 O O . ALA A 1 302 ? -21.850 -8.534 33.376 1.00 37.09 302 ALA A O 1
ATOM 2525 N N . GLY A 1 303 ? -24.085 -8.338 33.502 1.00 43.31 303 GLY A N 1
ATOM 2526 C CA . GLY A 1 303 ? -24.127 -6.881 33.598 1.00 43.31 303 GLY A CA 1
ATOM 2527 C C . GLY A 1 303 ? -25.052 -6.334 32.524 1.00 43.31 303 GLY A C 1
ATOM 2528 O O . GLY A 1 303 ? -24.618 -6.064 31.403 1.00 43.31 303 GLY A O 1
ATOM 2529 N N . GLY A 1 304 ? -26.336 -6.236 32.875 1.00 42.81 304 GLY A N 1
ATOM 2530 C CA . GLY A 1 304 ? -27.405 -5.720 32.027 1.00 42.81 304 GLY A CA 1
ATOM 2531 C C . GLY A 1 304 ? -27.015 -4.388 31.399 1.00 42.81 304 GLY A C 1
ATOM 2532 O O . GLY A 1 304 ? -27.017 -3.345 32.041 1.00 42.81 304 GLY A O 1
ATOM 2533 N N . THR A 1 305 ? -26.635 -4.446 30.132 1.00 43.28 305 THR A N 1
ATOM 2534 C CA . THR A 1 305 ? -26.425 -3.282 29.281 1.00 43.28 305 THR A CA 1
ATOM 2535 C C . THR A 1 305 ? -27.418 -3.395 28.141 1.00 43.28 305 THR A C 1
ATOM 2537 O O . THR A 1 305 ? -27.612 -4.493 27.629 1.00 43.28 305 THR A O 1
ATOM 2540 N N . PHE A 1 306 ? -28.016 -2.265 27.764 1.00 41.19 306 PHE A N 1
ATOM 2541 C CA . PHE A 1 306 ? -28.961 -1.974 26.670 1.00 41.19 306 PHE A CA 1
ATOM 2542 C C . PHE A 1 306 ? -29.093 -3.006 25.520 1.00 41.19 306 PHE A C 1
ATOM 2544 O O . PHE A 1 306 ? -30.183 -3.264 25.020 1.00 41.19 306 PHE A O 1
ATOM 2551 N N . LEU A 1 307 ? -27.999 -3.651 25.104 1.00 38.62 307 LEU A N 1
ATOM 2552 C CA . LEU A 1 307 ? -27.996 -4.732 24.114 1.00 38.62 307 LEU A CA 1
ATOM 2553 C C . LEU A 1 307 ? -28.738 -6.005 24.574 1.00 38.62 307 LEU A C 1
ATOM 2555 O O . LEU A 1 307 ? -29.367 -6.661 23.751 1.00 38.62 307 LEU A O 1
ATOM 2559 N N . TRP A 1 308 ? -28.655 -6.364 25.859 1.00 39.38 308 TRP A N 1
ATOM 2560 C CA . TRP A 1 308 ? -29.324 -7.534 26.445 1.00 39.38 308 TRP A CA 1
ATOM 2561 C C . TRP A 1 308 ? -30.829 -7.312 26.572 1.00 39.38 308 TRP A C 1
ATOM 2563 O O . TRP A 1 308 ? -31.594 -8.231 26.314 1.00 39.38 308 TRP A O 1
ATOM 2573 N N . GLU A 1 309 ? -31.244 -6.081 26.874 1.00 43.31 309 GLU A N 1
ATOM 2574 C CA . GLU A 1 309 ? -32.651 -5.671 26.876 1.00 43.31 309 GLU A CA 1
ATOM 2575 C C . GLU A 1 309 ? -33.230 -5.757 25.460 1.00 43.31 309 GLU A C 1
ATOM 2577 O O . GLU A 1 309 ? -34.272 -6.367 25.257 1.00 43.31 309 GLU A O 1
ATOM 2582 N N . ILE A 1 310 ? -32.498 -5.276 24.450 1.00 45.62 310 ILE A N 1
ATOM 2583 C CA . ILE A 1 310 ? -32.900 -5.379 23.039 1.00 45.62 310 ILE A CA 1
ATOM 2584 C C . ILE A 1 310 ? -32.940 -6.839 22.573 1.00 45.62 310 ILE A C 1
ATOM 2586 O O . ILE A 1 310 ? -33.855 -7.247 21.872 1.00 45.62 310 ILE A O 1
ATOM 2590 N N . VAL A 1 311 ? -32.003 -7.675 23.006 1.00 37.78 311 VAL A N 1
ATOM 2591 C CA . VAL A 1 311 ? -31.991 -9.113 22.704 1.00 37.78 311 VAL A CA 1
ATOM 2592 C C . VAL A 1 311 ? -33.109 -9.886 23.433 1.00 37.78 311 VAL A C 1
ATOM 2594 O O . VAL A 1 311 ? -33.691 -10.801 22.846 1.00 37.78 311 VAL A O 1
ATOM 2597 N N . GLN A 1 312 ? -33.454 -9.517 24.670 1.00 40.09 312 GLN A N 1
ATOM 2598 C CA . GLN A 1 312 ? -34.607 -10.051 25.411 1.00 40.09 312 GLN A CA 1
ATOM 2599 C C . GLN A 1 312 ? -35.928 -9.687 24.738 1.00 40.09 312 GLN A C 1
ATOM 2601 O O . GLN A 1 312 ? -36.772 -10.555 24.535 1.00 40.09 312 GLN A O 1
ATOM 2606 N N . ILE A 1 313 ? -36.069 -8.424 24.338 1.00 37.97 313 ILE A N 1
ATOM 2607 C CA . ILE A 1 313 ? -37.215 -7.896 23.590 1.00 37.97 313 ILE A CA 1
ATOM 2608 C C . ILE A 1 313 ? -37.407 -8.649 22.266 1.00 37.97 313 ILE A C 1
ATOM 2610 O O . ILE A 1 313 ? -38.526 -8.886 21.819 1.00 37.97 313 ILE A O 1
ATOM 2614 N N . LEU A 1 314 ? -36.308 -9.057 21.636 1.00 39.88 314 LEU A N 1
ATOM 2615 C CA . LEU A 1 314 ? -36.315 -9.644 20.302 1.00 39.88 314 LEU A CA 1
ATOM 2616 C C . LEU A 1 314 ? -36.385 -11.179 20.274 1.00 39.88 314 LEU A C 1
ATOM 2618 O O . LEU A 1 314 ? -36.417 -11.738 19.180 1.00 39.88 314 LEU A O 1
ATOM 2622 N N . SER A 1 315 ? -36.385 -11.875 21.416 1.00 38.53 315 SER A N 1
ATOM 2623 C CA . SER A 1 315 ? -36.272 -13.346 21.470 1.00 38.53 315 SER A CA 1
ATOM 2624 C C . SER A 1 315 ? -37.551 -14.105 21.848 1.00 38.53 315 SER A C 1
ATOM 2626 O O . SER A 1 315 ? -37.482 -15.314 22.070 1.00 38.53 315 SER A O 1
ATOM 2628 N N . LEU A 1 316 ? -38.731 -13.472 21.842 1.00 37.31 316 LEU A N 1
ATOM 2629 C CA . LEU A 1 316 ? -40.003 -14.154 22.127 1.00 37.31 316 LEU A CA 1
ATOM 2630 C C . LEU A 1 316 ? -41.040 -13.998 20.989 1.00 37.31 316 LEU A C 1
ATOM 2632 O O . LEU A 1 316 ? -41.064 -13.025 20.243 1.00 37.31 316 LEU A O 1
ATOM 2636 N N . LYS A 1 317 ? -41.822 -15.067 20.813 1.00 42.97 317 LYS A N 1
ATOM 2637 C CA . LYS A 1 317 ? -42.671 -15.476 19.676 1.00 42.97 317 LYS A CA 1
ATOM 2638 C C . LYS A 1 317 ? -43.472 -14.364 18.936 1.00 42.97 317 LYS A C 1
ATOM 2640 O O . LYS A 1 317 ? -44.321 -13.679 19.492 1.00 42.97 317 LYS A O 1
ATOM 2645 N N . GLU A 1 318 ? -43.236 -14.302 17.622 1.00 39.97 318 GLU A N 1
ATOM 2646 C CA . GLU A 1 318 ? -43.942 -13.729 16.445 1.00 39.97 318 GLU A CA 1
ATOM 2647 C C . GLU A 1 318 ? -45.040 -12.631 16.537 1.00 39.97 318 GLU A C 1
ATOM 2649 O O . GLU A 1 318 ? -45.005 -11.703 15.728 1.00 39.97 318 GLU A O 1
ATOM 2654 N N . SER A 1 319 ? -46.004 -12.645 17.463 1.00 38.91 319 SER A N 1
ATOM 2655 C CA . SER A 1 319 ? -47.051 -11.599 17.545 1.00 38.91 319 SER A CA 1
ATOM 2656 C C . SER A 1 319 ? -46.628 -10.369 18.359 1.00 38.91 319 SER A C 1
ATOM 2658 O O . SER A 1 319 ? -47.099 -9.258 18.107 1.00 38.91 319 SER A O 1
ATOM 2660 N N . GLU A 1 320 ? -45.702 -10.539 19.303 1.00 41.19 320 GLU A N 1
ATOM 2661 C CA . GLU A 1 320 ? -45.178 -9.463 20.162 1.00 41.19 320 GLU A CA 1
ATOM 2662 C C . GLU A 1 320 ? -44.165 -8.570 19.420 1.00 41.19 320 GLU A C 1
ATOM 2664 O O . GLU A 1 320 ? -44.141 -7.349 19.600 1.00 41.19 320 GLU A O 1
ATOM 2669 N N . PHE A 1 321 ? -43.445 -9.144 18.450 1.00 43.84 321 PHE A N 1
ATOM 2670 C CA . PHE A 1 321 ? -42.507 -8.462 17.550 1.00 43.84 321 PHE A CA 1
ATOM 2671 C C . PHE A 1 321 ? -43.164 -7.350 16.702 1.00 43.84 321 PHE A C 1
ATOM 2673 O O . PHE A 1 321 ? -42.566 -6.303 16.435 1.00 43.84 321 PHE A O 1
ATOM 2680 N N . LYS A 1 322 ? -44.434 -7.526 16.311 1.00 38.50 322 LYS A N 1
ATOM 2681 C CA . LYS A 1 322 ? -45.179 -6.554 15.490 1.00 38.50 322 LYS A CA 1
ATOM 2682 C C . LYS A 1 322 ? -45.500 -5.261 16.262 1.00 38.50 322 LYS A C 1
ATOM 2684 O O . LYS A 1 322 ? -45.546 -4.198 15.652 1.00 38.50 322 LYS A O 1
ATOM 2689 N N . LYS A 1 323 ? -45.647 -5.330 17.594 1.00 45.09 323 LYS A N 1
ATOM 2690 C CA . LYS A 1 323 ? -45.868 -4.179 18.498 1.00 45.09 323 LYS A CA 1
ATOM 2691 C C . LYS A 1 323 ? -44.562 -3.451 18.853 1.00 45.09 323 LYS A C 1
ATOM 2693 O O . LYS A 1 323 ? -44.537 -2.222 18.880 1.00 45.09 323 LYS A O 1
ATOM 2698 N N . GLU A 1 324 ? -43.481 -4.197 19.066 1.00 39.00 324 GLU A N 1
ATOM 2699 C CA . GLU A 1 324 ? -42.142 -3.674 19.392 1.00 39.00 324 GLU A CA 1
ATOM 2700 C C . GLU A 1 324 ? -41.511 -2.879 18.237 1.00 39.00 324 GLU A C 1
ATOM 2702 O O . GLU A 1 324 ? -41.006 -1.771 18.423 1.00 39.00 324 GLU A O 1
ATOM 2707 N N . SER A 1 325 ? -41.682 -3.352 16.998 1.00 38.44 325 SER A N 1
ATOM 2708 C CA . SER A 1 325 ? -41.222 -2.631 15.799 1.00 38.44 325 SER A CA 1
ATOM 2709 C C . SER A 1 325 ? -41.886 -1.256 15.586 1.00 38.44 325 SER A C 1
ATOM 2711 O O . SER A 1 325 ? -41.339 -0.406 14.883 1.00 38.44 325 SER A O 1
ATOM 2713 N N . ILE A 1 326 ? -43.047 -1.007 16.208 1.00 44.25 326 ILE A N 1
ATOM 2714 C CA . ILE A 1 326 ? -43.796 0.255 16.104 1.00 44.25 326 ILE A CA 1
ATOM 2715 C C . ILE A 1 326 ? -43.335 1.269 17.169 1.00 44.25 326 ILE A C 1
ATOM 2717 O O . ILE A 1 326 ? -43.208 2.449 16.856 1.00 44.25 326 ILE A O 1
ATOM 2721 N N . LYS A 1 327 ? -42.987 0.836 18.391 1.00 42.03 327 LYS A N 1
ATOM 2722 C CA . LYS A 1 327 ? -42.425 1.719 19.438 1.00 42.03 327 LYS A CA 1
ATOM 2723 C C . LYS A 1 327 ? -40.984 2.150 19.148 1.00 42.03 327 LYS A C 1
ATOM 2725 O O . LYS A 1 327 ? -40.635 3.300 19.399 1.00 42.03 327 LYS A O 1
ATOM 2730 N N . ILE A 1 328 ? -40.172 1.277 18.548 1.00 41.47 328 ILE A N 1
ATOM 2731 C CA . ILE A 1 328 ? -38.816 1.627 18.088 1.00 41.47 328 ILE A CA 1
ATOM 2732 C C . ILE A 1 328 ? -38.880 2.659 16.942 1.00 41.47 328 ILE A C 1
ATOM 2734 O O . ILE A 1 328 ? -38.089 3.601 16.915 1.00 41.47 328 ILE A O 1
ATOM 2738 N N . ARG A 1 329 ? -39.887 2.562 16.057 1.00 40.97 329 ARG A N 1
ATOM 2739 C CA . ARG A 1 329 ? -40.200 3.584 15.035 1.00 40.97 329 ARG A CA 1
ATOM 2740 C C . ARG A 1 329 ? -40.624 4.945 15.621 1.00 40.97 329 ARG A C 1
ATOM 2742 O O . ARG A 1 329 ? -40.382 5.959 14.979 1.00 40.97 329 ARG A O 1
ATOM 2749 N N . GLU A 1 330 ? -41.233 4.992 16.806 1.00 43.84 330 GLU A N 1
ATOM 2750 C CA . GLU A 1 330 ? -41.621 6.234 17.509 1.00 43.84 330 GLU A CA 1
ATOM 2751 C C . GLU A 1 330 ? -40.449 6.883 18.268 1.00 43.84 330 GLU A C 1
ATOM 2753 O O . GLU A 1 330 ? -40.321 8.105 18.302 1.00 43.84 330 GLU A O 1
ATOM 2758 N N . LEU A 1 331 ? -39.557 6.078 18.850 1.00 37.53 331 LEU A N 1
ATOM 2759 C CA . LEU A 1 331 ? -38.385 6.566 19.585 1.00 37.53 331 LEU A CA 1
ATOM 2760 C C . LEU A 1 331 ? -37.305 7.129 18.651 1.00 37.53 331 LEU A C 1
ATOM 2762 O O . LEU A 1 331 ? -36.730 8.171 18.947 1.00 37.53 331 LEU A O 1
ATOM 2766 N N . LEU A 1 332 ? -37.097 6.505 17.486 1.00 38.69 332 LEU A N 1
ATOM 2767 C CA . LEU A 1 332 ? -36.192 7.021 16.453 1.00 38.69 332 LEU A CA 1
ATOM 2768 C C . LEU A 1 332 ? -36.711 8.327 15.820 1.00 38.69 332 LEU A C 1
ATOM 2770 O O . LEU A 1 332 ? -35.912 9.186 15.466 1.00 38.69 332 LEU A O 1
ATOM 2774 N N . LYS A 1 333 ? -38.036 8.544 15.775 1.00 38.97 333 LYS A N 1
ATOM 2775 C CA . LYS A 1 333 ? -38.642 9.826 15.357 1.00 38.97 333 LYS A CA 1
ATOM 2776 C C . LYS A 1 333 ? -38.376 10.985 16.328 1.00 38.97 333 LYS A C 1
ATOM 2778 O O . LYS A 1 333 ? -38.353 12.124 15.886 1.00 38.97 333 LYS A O 1
ATOM 2783 N N . LYS A 1 334 ? -38.159 10.722 17.623 1.00 36.53 334 LYS A N 1
ATOM 2784 C CA . LYS A 1 334 ? -37.789 11.745 18.628 1.00 36.53 334 LYS A CA 1
ATOM 2785 C C . LYS A 1 334 ? -36.299 12.102 18.630 1.00 36.53 334 LYS A C 1
ATOM 2787 O O . LYS A 1 334 ? -35.920 13.056 19.289 1.00 36.53 334 LYS A O 1
ATOM 2792 N N . ILE A 1 335 ? -35.479 11.312 17.941 1.00 34.88 335 ILE A N 1
ATOM 2793 C CA . ILE A 1 335 ? -34.025 11.495 17.813 1.00 34.88 335 ILE A CA 1
ATOM 2794 C C . ILE A 1 335 ? -33.683 12.271 16.521 1.00 34.88 335 ILE A C 1
ATOM 2796 O O . ILE A 1 335 ? -32.583 12.794 16.392 1.00 34.88 335 ILE A O 1
ATOM 2800 N N . ILE A 1 336 ? -34.634 12.360 15.577 1.00 31.56 336 ILE A N 1
ATOM 2801 C CA . ILE A 1 336 ? -34.521 13.048 14.274 1.00 31.56 336 ILE A CA 1
ATOM 2802 C C . ILE A 1 336 ? -35.073 14.497 14.319 1.00 31.56 336 ILE A C 1
ATOM 2804 O O . ILE A 1 336 ? -34.939 15.223 13.339 1.00 31.56 336 ILE A O 1
ATOM 2808 N N . ASN A 1 337 ? -35.631 14.944 15.452 1.00 30.31 337 ASN A N 1
ATOM 2809 C CA . ASN A 1 337 ? -36.020 16.342 15.694 1.00 30.31 337 ASN A CA 1
ATOM 2810 C C . ASN A 1 337 ? -35.099 17.015 16.706 1.00 30.31 337 ASN A C 1
ATOM 2812 O O . ASN A 1 337 ? -34.845 16.377 17.755 1.00 30.31 337 ASN A O 1
#